Protein AF-A0AAW9STB8-F1 (afdb_monomer)

pLDDT: mean 86.78, std 11.64, range [44.84, 98.5]

Radius of gyration: 19.76 Å; Cα contacts (8 Å, |Δi|>4): 437; chains: 1; bounding box: 53×39×51 Å

Foldseek 3Di:
DPLVVQVVQCVVCVVVVHFFADEDEAEPPCPDPVSLVVSLVVRLPDPGQAYEYAYADPLVDLDDLALVSLLSRLQSLLSRLLSVHAYEYELAALVLLSNLLSQHLYYDHALPSSSRGDHPVSVDPDPDPDDDDCQAQWAQFLLLNFTAGPPVLVVLDDPVLNVRRDDDDPLDDDDDPVCRVVRDNVSSSVNSSVSSCVVCVVSSVDLQSNVSLVVLLVSLVSSLVSVVVSVVSVGDGPNPRNRRSVSNSSSSVCCVVVVVVSSVSCVVSRGD

Secondary structure (DSSP, 8-state):
--HHHHHHHHHHHHHHT---EEEEEE-TT--SHHHHHHHHHHHHTS--SEEEEEEB--TT-SS---HHHHHHHHHHHHHHHTTTS-EEETT-GGGHHHHHHTT-SEE---S-GGGSSB-GGGGSPPSSS-S---PPPEEEETTTTEEEETTHHHHHS-HHHHHHH----TT-----SSSTTT--HHHHHHHHHHHHHHHHHHHHT-S-HHHHHHHHHHHHHHHHHHHHHHHHTT---TT-TTSSHHHHHHHHHHHHHHTHHHHHHHHHTT--

Mean predicted aligned error: 6.2 Å

Organism: NCBI:txid422297

Solvent-accessible surface area (backbone atoms only — not comparable to full-atom values): 14819 Å² total; per-residue (Å²): 132,68,63,68,61,50,53,53,51,39,55,52,21,61,75,68,76,43,85,36,60,44,76,48,73,45,55,69,82,58,83,43,71,67,55,48,49,52,52,49,53,60,55,69,70,48,94,50,63,23,35,39,35,38,46,30,48,67,79,91,46,70,62,71,52,52,36,66,61,49,30,53,50,35,50,54,41,31,58,52,17,59,71,77,33,50,24,35,33,48,33,24,37,87,51,32,45,55,36,21,24,15,20,27,52,44,58,38,69,62,68,57,60,86,52,24,46,38,43,75,71,75,75,48,81,72,94,58,101,69,88,78,73,89,67,71,26,39,46,53,16,72,58,47,67,27,58,42,51,50,55,71,57,57,75,64,47,56,70,73,54,43,70,65,42,62,69,76,45,101,59,40,71,89,87,46,91,86,49,54,86,71,68,41,58,69,37,25,33,54,31,32,48,49,50,51,49,66,63,33,49,66,37,50,69,42,50,47,25,60,57,27,28,52,51,45,31,54,49,29,51,50,11,52,53,48,49,51,50,43,47,73,67,70,48,79,68,89,81,54,41,74,57,32,46,61,25,49,27,52,20,46,53,47,46,65,66,78,41,45,66,56,50,52,50,25,48,76,72,67,24,83

Nearest PDB structures (foldseek):
  6daq-assembly1_B  TM=2.629E-01  e=1.936E+00  Mycolicibacterium vanbaalenii
  4c1k-assembly1_E  TM=3.514E-01  e=4.569E+00  Pyrococcus furiosus
  4c1l-assembly1_A  TM=3.427E-01  e=7.962E+00  Pyrococcus furiosus
  8vap-assembly1_A  TM=1.937E-01  e=3.927E+00  Escherichia coli

Structure (mmCIF, N/CA/C/O backbone):
data_AF-A0AAW9STB8-F1
#
_entry.id   AF-A0AAW9STB8-F1
#
loop_
_atom_site.group_PDB
_atom_site.id
_atom_site.type_symbol
_atom_site.label_atom_id
_atom_site.label_alt_id
_atom_site.label_comp_id
_atom_site.label_asym_id
_atom_site.label_entity_id
_atom_site.label_seq_id
_atom_site.pdbx_PDB_ins_code
_atom_site.Cartn_x
_atom_site.Cartn_y
_atom_site.Cartn_z
_atom_site.occupancy
_atom_site.B_iso_or_equiv
_atom_site.auth_seq_id
_atom_site.auth_comp_id
_atom_site.auth_asym_id
_atom_site.auth_atom_id
_atom_site.pdbx_PDB_model_num
ATOM 1 N N . MET A 1 1 ? -24.862 -3.120 6.106 1.00 57.59 1 MET A N 1
ATOM 2 C CA . MET A 1 1 ? -24.200 -4.399 6.461 1.00 57.59 1 MET A CA 1
ATOM 3 C C . MET A 1 1 ? -25.243 -5.375 7.011 1.00 57.59 1 MET A C 1
ATOM 5 O O . MET A 1 1 ? -26.162 -4.917 7.680 1.00 57.59 1 MET A O 1
ATOM 9 N N . ASN A 1 2 ? -25.176 -6.681 6.717 1.00 77.06 2 ASN A N 1
ATOM 10 C CA . ASN A 1 2 ? -26.183 -7.648 7.193 1.00 77.06 2 ASN A CA 1
ATOM 11 C C . ASN A 1 2 ? -25.826 -8.160 8.604 1.00 77.06 2 ASN A C 1
ATOM 13 O O . ASN A 1 2 ? -25.183 -9.198 8.754 1.00 77.06 2 ASN A O 1
ATOM 17 N N . ALA A 1 3 ? -26.230 -7.413 9.636 1.00 79.25 3 ALA A N 1
ATOM 18 C CA . ALA A 1 3 ? -25.890 -7.692 11.036 1.00 79.25 3 ALA A CA 1
ATOM 19 C C . ALA A 1 3 ? -26.339 -9.085 11.521 1.00 79.25 3 ALA A C 1
ATOM 21 O O . ALA A 1 3 ? -25.664 -9.694 12.345 1.00 79.25 3 ALA A O 1
ATOM 22 N N . ARG A 1 4 ? -27.441 -9.622 10.978 1.00 85.31 4 ARG A N 1
ATOM 23 C CA . ARG A 1 4 ? -27.932 -10.968 11.324 1.00 85.31 4 ARG A CA 1
ATOM 24 C C . ARG A 1 4 ? -27.003 -12.061 10.810 1.00 85.31 4 ARG A C 1
ATOM 26 O O . ARG A 1 4 ? -26.696 -12.991 11.548 1.00 85.31 4 ARG A O 1
ATOM 33 N N . LEU A 1 5 ? -26.542 -11.927 9.565 1.00 87.69 5 LEU A N 1
ATOM 34 C CA . LEU A 1 5 ? -25.583 -12.866 8.985 1.00 87.69 5 LEU A CA 1
ATOM 35 C C . LEU A 1 5 ? -24.260 -12.832 9.756 1.00 87.69 5 LEU A C 1
ATOM 37 O O . LEU A 1 5 ? -23.709 -13.883 10.065 1.00 87.69 5 LEU A O 1
ATOM 41 N N . PHE A 1 6 ? -23.791 -11.634 10.115 1.00 90.12 6 PHE A N 1
ATOM 42 C CA . PHE A 1 6 ? -22.590 -11.487 10.930 1.00 90.12 6 PHE A CA 1
ATOM 43 C C . PHE A 1 6 ? -22.750 -12.136 12.314 1.00 90.12 6 PHE A C 1
ATOM 45 O O . PHE A 1 6 ? -21.882 -12.895 12.724 1.00 90.12 6 PHE A O 1
ATOM 52 N N . ALA A 1 7 ? -23.866 -11.900 13.011 1.00 91.00 7 ALA A N 1
ATOM 53 C CA . ALA A 1 7 ? -24.116 -12.496 14.324 1.00 91.00 7 ALA A CA 1
ATOM 54 C C . ALA A 1 7 ? -24.153 -14.034 14.273 1.00 91.00 7 ALA A C 1
ATOM 56 O O . ALA A 1 7 ? -23.584 -14.689 15.143 1.00 91.00 7 ALA A O 1
ATOM 57 N N . ALA A 1 8 ? -24.766 -14.610 13.233 1.00 92.94 8 ALA A N 1
ATOM 58 C CA . ALA A 1 8 ? -24.765 -16.056 13.020 1.00 92.94 8 ALA A CA 1
ATOM 59 C C . ALA A 1 8 ? -23.349 -16.596 12.756 1.00 92.94 8 ALA A C 1
ATOM 61 O O . ALA A 1 8 ? -22.958 -17.601 13.348 1.00 92.94 8 ALA A O 1
ATOM 62 N N . ALA A 1 9 ? -22.565 -15.908 11.918 1.00 92.69 9 ALA A N 1
ATOM 63 C CA . ALA A 1 9 ? -21.174 -16.269 11.657 1.00 92.69 9 ALA A CA 1
ATOM 64 C C . ALA A 1 9 ? -20.310 -16.175 12.925 1.00 92.69 9 ALA A C 1
ATOM 66 O O . ALA A 1 9 ? -19.542 -17.093 13.191 1.00 92.69 9 ALA A O 1
ATOM 67 N N . LYS A 1 10 ? -20.488 -15.125 13.740 1.00 94.81 10 LYS A N 1
ATOM 68 C CA . LYS A 1 10 ? -19.773 -14.949 15.010 1.00 94.81 10 LYS A CA 1
ATOM 69 C C . LYS A 1 10 ? -20.104 -16.055 16.006 1.00 94.81 10 LYS A C 1
ATOM 71 O O . LYS A 1 10 ? -19.192 -16.650 16.562 1.00 94.81 10 LYS A O 1
ATOM 76 N N . ALA A 1 11 ? -21.386 -16.381 16.180 1.00 95.12 11 ALA A N 1
ATOM 77 C CA . ALA A 1 11 ? -21.805 -17.461 17.073 1.00 95.12 11 ALA A CA 1
ATOM 78 C C . ALA A 1 11 ? -21.228 -18.823 16.645 1.00 95.12 11 ALA A C 1
ATOM 80 O O . ALA A 1 11 ? -20.787 -19.604 17.487 1.00 95.12 11 ALA A O 1
ATOM 81 N N . ALA A 1 12 ? -21.193 -19.096 15.336 1.00 95.69 12 ALA A N 1
ATOM 82 C CA . ALA A 1 12 ? -20.563 -20.298 14.801 1.00 95.69 12 ALA A CA 1
ATOM 83 C C . ALA A 1 12 ? -19.040 -20.291 15.014 1.00 95.69 12 ALA A C 1
ATOM 85 O O . ALA A 1 12 ? -18.486 -21.298 15.450 1.00 95.69 12 ALA A O 1
ATOM 86 N N . GLY A 1 13 ? -18.373 -19.163 14.752 1.00 95.00 13 GLY A N 1
ATOM 87 C CA . GLY A 1 13 ? -16.938 -18.997 14.979 1.00 95.00 13 GLY A CA 1
ATOM 88 C C . GLY A 1 13 ? -16.553 -19.224 16.440 1.00 95.00 13 GLY A C 1
ATOM 89 O O . GLY A 1 13 ? -15.653 -20.012 16.719 1.00 95.00 13 GLY A O 1
ATOM 90 N N . ASP A 1 14 ? -17.317 -18.645 17.367 1.00 95.75 14 ASP A N 1
ATOM 91 C CA . ASP A 1 14 ? -17.124 -18.807 18.812 1.00 95.75 14 ASP A CA 1
ATOM 92 C C . ASP A 1 14 ? -17.315 -20.255 19.261 1.00 95.75 14 ASP A C 1
ATOM 94 O O . ASP A 1 14 ? -16.504 -20.778 20.023 1.00 95.75 14 ASP A O 1
ATOM 98 N N . SER A 1 15 ? -18.333 -20.941 18.733 1.00 96.88 15 SER A N 1
ATOM 99 C CA . SER A 1 15 ? -18.545 -22.367 19.006 1.00 96.88 15 SER A CA 1
ATOM 100 C C . SER A 1 15 ? -17.408 -23.254 18.489 1.00 96.88 15 SER A C 1
ATOM 102 O O . SER A 1 15 ? -17.224 -24.356 19.005 1.00 96.88 15 SER A O 1
ATOM 104 N N . LEU A 1 16 ? -16.692 -22.817 17.453 1.00 96.62 16 LEU A N 1
ATOM 105 C CA . LEU A 1 16 ? -15.592 -23.552 16.828 1.00 96.62 16 LEU A CA 1
ATOM 106 C C . LEU A 1 16 ? -14.210 -23.100 17.329 1.00 96.62 16 LEU A C 1
ATOM 108 O O . LEU A 1 16 ? -13.211 -23.716 16.965 1.00 96.62 16 LEU A O 1
ATOM 112 N N . GLY A 1 17 ? -14.133 -22.039 18.140 1.00 95.75 17 GLY A N 1
ATOM 113 C CA . GLY A 1 17 ? -12.871 -21.450 18.590 1.00 95.75 17 GLY A CA 1
ATOM 114 C C . GLY A 1 17 ? -12.062 -20.783 17.470 1.00 95.75 17 GLY A C 1
ATOM 115 O O . GLY A 1 17 ? -10.836 -20.725 17.560 1.00 95.75 17 GLY A O 1
ATOM 116 N N . ILE A 1 18 ? -12.723 -20.306 16.409 1.00 94.88 18 ILE A N 1
ATOM 117 C CA . ILE A 1 18 ? -12.079 -19.625 15.275 1.00 94.88 18 ILE A CA 1
ATOM 118 C C . ILE A 1 18 ? -12.447 -18.133 15.252 1.00 94.88 18 ILE A C 1
ATOM 120 O O . ILE A 1 18 ? -13.611 -17.783 15.465 1.00 94.88 18 ILE A O 1
ATOM 124 N N . PRO A 1 19 ? -11.488 -17.234 14.964 1.00 94.12 19 PRO A N 1
ATOM 125 C CA . PRO A 1 19 ? -11.758 -15.805 14.969 1.00 94.12 19 PRO A CA 1
ATOM 126 C C . PRO A 1 19 ? -12.629 -15.399 13.775 1.00 94.12 19 PRO A C 1
ATOM 128 O O . PRO A 1 19 ? -12.421 -15.835 12.640 1.00 94.12 19 PRO A O 1
ATOM 131 N N . THR A 1 20 ? -13.591 -14.514 14.020 1.00 94.50 20 THR A N 1
ATOM 132 C CA . THR A 1 20 ? -14.525 -14.002 13.016 1.00 94.50 20 THR A CA 1
ATOM 133 C C . THR A 1 20 ? -14.156 -12.579 12.621 1.00 94.50 20 THR A C 1
ATOM 135 O O . THR A 1 20 ? -14.364 -11.624 13.373 1.00 94.50 20 THR A O 1
ATOM 138 N N . TYR A 1 21 ? -13.650 -12.421 11.401 1.00 93.62 21 TYR A N 1
ATOM 139 C CA . TYR A 1 21 ? -13.273 -11.119 10.861 1.00 93.62 21 TYR A CA 1
ATOM 140 C C . TYR A 1 21 ? -14.445 -10.494 10.099 1.00 93.62 21 TYR A C 1
ATOM 142 O O . TYR A 1 21 ? -15.033 -11.117 9.213 1.00 93.62 21 TYR A O 1
ATOM 150 N N . ALA A 1 22 ? -14.771 -9.240 10.409 1.00 92.69 22 ALA A N 1
ATOM 151 C CA . ALA A 1 22 ? -15.755 -8.476 9.653 1.00 92.69 22 ALA A CA 1
ATOM 152 C C . ALA A 1 22 ? -15.120 -7.895 8.385 1.00 92.69 22 ALA A C 1
ATOM 154 O O . ALA A 1 22 ? -14.010 -7.369 8.415 1.00 92.69 22 ALA A O 1
ATOM 155 N N . THR A 1 23 ? -15.833 -7.960 7.262 1.00 90.81 23 THR A N 1
ATOM 156 C CA . THR A 1 23 ? -15.379 -7.347 6.009 1.00 90.81 23 THR A CA 1
ATOM 157 C C . THR A 1 23 ? -15.851 -5.897 5.920 1.00 90.81 23 THR A C 1
ATOM 159 O O . THR A 1 23 ? -17.054 -5.631 5.952 1.00 90.81 23 THR A O 1
ATOM 162 N N . VAL A 1 24 ? -14.910 -4.973 5.754 1.00 89.94 24 VAL A N 1
ATOM 163 C CA . VAL A 1 24 ? -15.143 -3.549 5.508 1.00 89.94 24 VAL A CA 1
ATOM 164 C C . VAL A 1 24 ? -14.623 -3.225 4.113 1.00 89.94 24 VAL A C 1
ATOM 166 O O . VAL A 1 24 ? -13.419 -3.106 3.895 1.00 89.94 24 VAL A O 1
ATOM 169 N N . VAL A 1 25 ? -15.544 -3.111 3.155 1.00 87.00 25 VAL A N 1
ATOM 170 C CA . VAL A 1 25 ? -15.228 -2.715 1.778 1.00 87.00 25 VAL A CA 1
ATOM 171 C C . VAL A 1 25 ? -15.758 -1.314 1.538 1.00 87.00 25 VAL A C 1
ATOM 173 O O . VAL A 1 25 ? -16.968 -1.081 1.581 1.00 87.00 25 VAL A O 1
ATOM 176 N N . MET A 1 26 ? -14.850 -0.384 1.281 1.00 83.12 26 MET A N 1
ATOM 177 C CA . MET A 1 26 ? -15.179 1.001 0.982 1.00 83.12 26 MET A CA 1
ATOM 178 C C . MET A 1 26 ? -15.300 1.191 -0.528 1.00 83.12 26 MET A C 1
ATOM 180 O O . MET A 1 26 ? -14.301 1.159 -1.234 1.00 83.12 26 MET A O 1
ATOM 184 N N . GLY A 1 27 ? -16.529 1.343 -1.024 1.00 77.50 27 GLY A N 1
ATOM 185 C CA . GLY A 1 27 ? -16.807 1.560 -2.447 1.00 77.50 27 GLY A CA 1
ATOM 186 C C . GLY A 1 27 ? -16.379 2.949 -2.940 1.00 77.50 27 GLY A C 1
ATOM 187 O O . GLY A 1 27 ? -16.359 3.902 -2.161 1.00 77.50 27 GLY A O 1
ATOM 188 N N . GLY A 1 28 ? -16.149 3.096 -4.249 1.00 67.56 28 GLY A N 1
ATOM 189 C CA . GLY A 1 28 ? -15.787 4.388 -4.861 1.00 67.56 28 GLY A CA 1
ATOM 190 C C . GLY A 1 28 ? -16.881 5.460 -4.728 1.00 67.56 28 GLY A C 1
ATOM 191 O O . GLY A 1 28 ? -16.617 6.651 -4.842 1.00 67.56 28 GLY A O 1
ATOM 192 N N . SER A 1 29 ? -18.116 5.048 -4.416 1.00 62.62 29 SER A N 1
ATOM 193 C CA . SER A 1 29 ? -19.256 5.925 -4.124 1.00 62.62 29 SER A CA 1
ATOM 194 C C . SER A 1 29 ? -19.215 6.569 -2.734 1.00 62.62 29 SER A C 1
ATOM 196 O O . SER A 1 29 ? -20.165 7.255 -2.357 1.00 62.62 29 SER A O 1
ATOM 198 N N . ILE A 1 30 ? -18.174 6.331 -1.934 1.00 61.34 30 ILE A N 1
ATOM 199 C CA . ILE A 1 30 ? -17.952 7.076 -0.694 1.00 61.34 30 ILE A CA 1
ATOM 200 C C . ILE A 1 30 ? -17.438 8.457 -1.094 1.00 61.34 30 ILE A C 1
ATOM 202 O O . ILE A 1 30 ? -16.243 8.704 -1.226 1.00 61.34 30 ILE A O 1
ATOM 206 N N . THR A 1 31 ? -18.391 9.346 -1.349 1.00 56.25 31 THR A N 1
ATOM 207 C CA . THR A 1 31 ? -18.145 10.679 -1.902 1.00 56.25 31 THR A CA 1
ATOM 208 C C . THR A 1 31 ? -17.584 11.655 -0.873 1.00 56.25 31 THR A C 1
ATOM 210 O O . THR A 1 31 ? -17.026 12.678 -1.260 1.00 56.25 31 THR A O 1
ATOM 213 N N . THR A 1 32 ? -17.714 11.366 0.430 1.00 67.06 32 THR A N 1
ATOM 214 C CA . THR A 1 32 ? -17.287 12.271 1.507 1.00 67.06 32 THR A CA 1
ATOM 215 C C . THR A 1 32 ? -16.706 11.538 2.717 1.00 67.06 32 THR A C 1
ATOM 217 O O . THR A 1 32 ? -17.005 10.368 2.978 1.00 67.06 32 THR A O 1
ATOM 220 N N . ALA A 1 33 ? -15.906 12.262 3.507 1.00 71.06 33 ALA A N 1
ATOM 221 C CA . ALA A 1 33 ? -15.365 11.777 4.776 1.00 71.06 33 ALA A CA 1
ATOM 222 C C . ALA A 1 33 ? -16.472 11.394 5.779 1.00 71.06 33 ALA A C 1
ATOM 224 O O . ALA A 1 33 ? -16.327 10.415 6.504 1.00 71.06 33 ALA A O 1
ATOM 225 N N . GLN A 1 34 ? -17.609 12.100 5.780 1.00 74.38 34 GLN A N 1
ATOM 226 C CA . GLN A 1 34 ? -18.740 11.790 6.661 1.00 74.38 34 GLN A CA 1
ATOM 227 C C . GLN A 1 34 ? -19.370 10.430 6.335 1.00 74.38 34 GLN A C 1
ATOM 229 O O . GLN A 1 34 ? -19.706 9.669 7.243 1.00 74.38 34 GLN A O 1
ATOM 234 N N . VAL A 1 35 ? -19.509 10.096 5.046 1.00 75.31 35 VAL A N 1
ATOM 235 C CA . VAL A 1 35 ? -20.021 8.782 4.627 1.00 75.31 35 VAL A CA 1
ATOM 236 C C . VAL A 1 35 ? -19.046 7.680 5.044 1.00 75.31 35 VAL A C 1
ATOM 238 O O . VAL A 1 35 ? -19.479 6.669 5.598 1.00 75.31 35 VAL A O 1
ATOM 241 N N . ALA A 1 36 ? -17.738 7.898 4.855 1.00 78.62 36 ALA A N 1
ATOM 242 C CA . ALA A 1 36 ? -16.705 6.967 5.309 1.00 78.62 36 ALA A CA 1
ATOM 243 C C . ALA A 1 36 ? -16.793 6.731 6.827 1.00 78.62 36 ALA A C 1
ATOM 245 O O . ALA A 1 36 ? -16.854 5.588 7.275 1.00 78.62 36 ALA A O 1
ATOM 246 N N . GLN A 1 37 ? -16.893 7.805 7.614 1.00 83.12 37 GLN A N 1
ATOM 247 C CA . GLN A 1 37 ? -16.982 7.734 9.071 1.00 83.12 37 GLN A CA 1
ATOM 248 C C . GLN A 1 37 ? -18.252 7.018 9.548 1.00 83.12 37 GLN A C 1
ATOM 250 O O . GLN A 1 37 ? -18.191 6.232 10.491 1.00 83.12 37 GLN A O 1
ATOM 255 N N . SER A 1 38 ? -19.394 7.230 8.886 1.00 83.56 38 SER A N 1
ATOM 256 C CA . SER A 1 38 ? -20.636 6.514 9.208 1.00 83.56 38 SER A CA 1
ATOM 257 C C . SER A 1 38 ? -20.509 5.008 8.960 1.00 83.56 38 SER A C 1
ATOM 259 O O . SER A 1 38 ? -20.913 4.208 9.806 1.00 83.56 38 SER A O 1
ATOM 261 N N . ILE A 1 39 ? -19.903 4.612 7.835 1.00 83.88 39 ILE A N 1
ATOM 262 C CA . ILE A 1 39 ? -19.647 3.201 7.511 1.00 83.88 39 ILE A CA 1
ATOM 263 C C . ILE A 1 39 ? -18.694 2.583 8.535 1.00 83.88 39 ILE A C 1
ATOM 265 O O . ILE A 1 39 ? -18.973 1.499 9.049 1.00 83.88 39 ILE A O 1
ATOM 269 N N . LEU A 1 40 ? -17.601 3.277 8.861 1.00 87.88 40 LEU A N 1
ATOM 270 C CA . LEU A 1 40 ? -16.626 2.815 9.845 1.00 87.88 40 LEU A CA 1
ATOM 271 C C . LEU A 1 40 ? -17.255 2.683 11.230 1.00 87.88 40 LEU A C 1
ATOM 273 O O . LEU A 1 40 ? -17.089 1.647 11.855 1.00 87.88 40 LEU A O 1
ATOM 277 N N . SER A 1 41 ? -18.049 3.658 11.675 1.00 87.62 41 SER A N 1
ATOM 278 C CA . SER A 1 41 ? -18.758 3.593 12.958 1.00 87.62 41 SER A CA 1
ATOM 279 C C . SER A 1 41 ? -19.719 2.401 13.034 1.00 87.62 41 SER A C 1
ATOM 281 O O . SER A 1 41 ? -19.771 1.710 14.050 1.00 87.62 41 SER A O 1
ATOM 283 N N . GLN A 1 42 ? -20.447 2.108 11.951 1.00 85.62 42 GLN A N 1
ATOM 284 C CA . GLN A 1 42 ? -21.301 0.918 11.889 1.00 85.62 42 GLN A CA 1
ATOM 285 C C . GLN A 1 42 ? -20.487 -0.380 11.911 1.00 85.62 42 GLN A C 1
ATOM 287 O O . GLN A 1 42 ? -20.915 -1.355 12.526 1.00 85.62 42 GLN A O 1
ATOM 292 N N . ALA A 1 43 ? -19.336 -0.407 11.236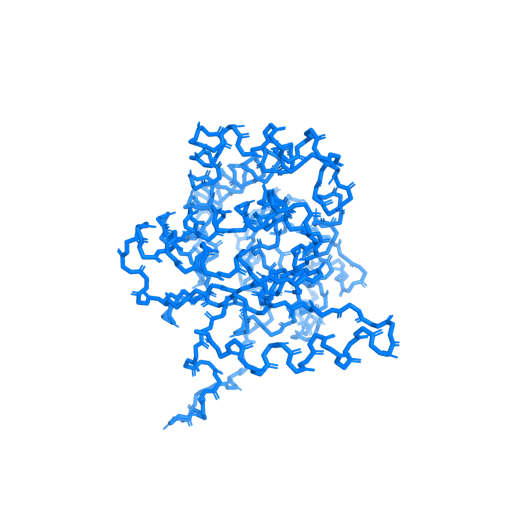 1.00 85.94 43 ALA A N 1
ATOM 293 C CA . ALA A 1 43 ? -18.462 -1.572 11.207 1.00 85.94 43 ALA A CA 1
ATOM 294 C C . ALA A 1 43 ? -17.829 -1.834 12.579 1.00 85.94 43 ALA A C 1
ATOM 296 O O . ALA A 1 43 ? -17.908 -2.955 13.076 1.00 85.94 43 ALA A O 1
ATOM 297 N N . THR A 1 44 ? -17.265 -0.808 13.221 1.00 89.56 44 THR A N 1
ATOM 298 C CA . THR A 1 44 ? -16.578 -0.921 14.516 1.00 89.56 44 THR A CA 1
ATOM 299 C C . THR A 1 44 ? -17.526 -1.208 15.680 1.00 89.56 44 THR A C 1
ATOM 301 O O . THR A 1 44 ? -17.087 -1.744 16.695 1.00 89.56 44 THR A O 1
ATOM 304 N N . ALA A 1 45 ? -18.830 -0.950 15.521 1.00 88.75 45 ALA A N 1
ATOM 305 C CA . ALA A 1 45 ? -19.863 -1.372 16.468 1.00 88.75 45 ALA A CA 1
ATOM 306 C C . ALA A 1 45 ? -20.092 -2.898 16.498 1.00 88.75 45 ALA A C 1
ATOM 308 O O . ALA A 1 45 ? -20.747 -3.408 17.410 1.00 88.75 45 ALA A O 1
ATOM 309 N N . LEU A 1 46 ? -19.586 -3.645 15.512 1.00 89.00 46 LEU A N 1
ATOM 310 C CA . LEU A 1 46 ? -19.704 -5.098 15.496 1.00 89.00 46 LEU A CA 1
ATOM 311 C C . LEU A 1 46 ? -18.695 -5.755 16.435 1.00 89.00 46 LEU A C 1
ATOM 313 O O . LEU A 1 46 ? -17.520 -5.390 16.496 1.00 89.00 46 LEU A O 1
ATOM 317 N N . ASN A 1 47 ? -19.137 -6.825 17.095 1.00 91.25 47 ASN A N 1
ATOM 318 C CA . ASN A 1 47 ? -18.267 -7.678 17.898 1.00 91.25 47 ASN A CA 1
ATOM 319 C C . ASN A 1 47 ? -17.432 -8.630 17.016 1.00 91.25 47 ASN A C 1
ATOM 321 O O . ASN A 1 47 ? -17.567 -9.845 17.110 1.00 91.25 47 ASN A O 1
ATOM 325 N N . ALA A 1 48 ? -16.636 -8.081 16.097 1.00 93.62 48 ALA A N 1
ATOM 326 C CA . ALA A 1 48 ? -15.682 -8.836 15.284 1.00 93.62 48 ALA A CA 1
ATOM 327 C C . ALA A 1 48 ? -14.378 -9.080 16.038 1.00 93.62 48 ALA A C 1
ATOM 329 O O . ALA A 1 48 ? -14.024 -8.285 16.898 1.00 93.62 48 ALA A O 1
ATOM 330 N N . ASP A 1 49 ? -13.647 -10.131 15.692 1.00 95.50 49 ASP A N 1
ATOM 331 C CA . ASP A 1 49 ? -12.323 -10.413 16.261 1.00 95.50 49 ASP A CA 1
ATOM 332 C C . ASP A 1 49 ? -11.201 -9.739 15.446 1.00 95.50 49 ASP A C 1
ATOM 334 O O . ASP A 1 49 ? -10.053 -9.689 15.873 1.00 95.50 49 ASP A O 1
ATOM 338 N N . GLY A 1 50 ? -11.540 -9.178 14.281 1.00 95.44 50 GLY A N 1
ATOM 339 C CA . GLY A 1 50 ? -10.636 -8.463 13.386 1.00 95.44 50 GLY A CA 1
ATOM 340 C C . GLY A 1 50 ? -11.346 -7.938 12.140 1.00 95.44 50 GLY A C 1
ATOM 341 O O . GLY A 1 50 ? -12.563 -8.098 11.981 1.00 95.44 50 GLY A O 1
ATOM 342 N N . TRP A 1 51 ? -10.580 -7.325 11.241 1.00 95.12 51 TRP A N 1
ATOM 343 C CA . TRP A 1 51 ? -11.101 -6.633 10.062 1.00 95.12 51 TRP A CA 1
ATOM 344 C C . TRP A 1 51 ? -10.448 -7.136 8.776 1.00 95.12 51 TRP A C 1
ATOM 346 O O . TRP A 1 51 ? -9.228 -7.107 8.645 1.00 95.12 51 TRP A O 1
ATOM 356 N N . TYR A 1 52 ? -11.257 -7.544 7.800 1.00 93.31 52 TYR A N 1
ATOM 357 C CA . TYR A 1 52 ? -10.832 -7.651 6.405 1.00 93.31 52 TYR A CA 1
ATOM 358 C C . TYR A 1 52 ? -11.181 -6.357 5.690 1.00 93.31 52 TYR A C 1
ATOM 360 O O . TYR A 1 52 ? -12.355 -6.039 5.511 1.00 93.31 52 TYR A O 1
ATOM 368 N N . TYR A 1 53 ? -10.165 -5.614 5.284 1.00 91.81 53 TYR A N 1
ATOM 369 C CA . TYR A 1 53 ? -10.312 -4.262 4.773 1.00 91.81 53 TYR A CA 1
ATOM 370 C C . TYR A 1 53 ? -9.974 -4.194 3.283 1.00 91.81 53 TYR A C 1
ATOM 372 O O . TYR A 1 53 ? -8.980 -4.774 2.852 1.00 91.81 53 TYR A O 1
ATOM 380 N N . ALA A 1 54 ? -10.789 -3.495 2.494 1.00 89.50 54 ALA A N 1
ATOM 381 C CA . ALA A 1 54 ? -10.505 -3.201 1.092 1.00 89.50 54 ALA A CA 1
ATOM 382 C C . ALA A 1 54 ? -11.106 -1.853 0.679 1.00 89.50 54 ALA A C 1
ATOM 384 O O . ALA A 1 54 ? -12.165 -1.457 1.173 1.00 89.50 54 ALA A O 1
ATOM 385 N N . VAL A 1 55 ? -10.469 -1.183 -0.280 1.00 85.00 55 VAL A N 1
ATOM 386 C CA . VAL A 1 55 ? -10.965 0.071 -0.864 1.00 85.00 55 VAL A CA 1
ATOM 387 C C . VAL A 1 55 ? -11.077 -0.067 -2.367 1.00 85.00 55 VAL A C 1
ATOM 389 O O . VAL A 1 55 ? -10.157 -0.548 -3.028 1.00 85.00 55 VAL A O 1
ATOM 392 N N . GLU A 1 56 ? -12.231 0.342 -2.883 1.00 85.88 56 GLU A N 1
ATOM 393 C CA . GLU A 1 56 ? -12.493 0.469 -4.303 1.00 85.88 56 GLU A CA 1
ATOM 394 C C . GLU A 1 56 ? -11.905 1.779 -4.822 1.00 85.88 56 GLU A C 1
ATOM 396 O O . GLU A 1 56 ? -12.337 2.862 -4.427 1.00 85.88 56 GLU A O 1
ATOM 401 N N . PHE A 1 57 ? -10.921 1.662 -5.710 1.00 81.62 57 PHE A N 1
ATOM 402 C CA . PHE A 1 57 ? -10.339 2.791 -6.436 1.00 81.62 57 PHE A CA 1
ATOM 403 C C . PHE A 1 57 ? -10.929 2.885 -7.847 1.00 81.62 57 PHE A C 1
ATOM 405 O O . PHE A 1 57 ? -11.672 1.996 -8.280 1.00 81.62 57 PHE A O 1
ATOM 412 N N . ASP A 1 58 ? -10.602 3.963 -8.564 1.00 79.12 58 ASP A N 1
ATOM 413 C CA . ASP A 1 58 ? -11.002 4.106 -9.962 1.00 79.12 58 ASP A CA 1
ATOM 414 C C . ASP A 1 58 ? -10.490 2.912 -10.783 1.00 79.12 58 ASP A C 1
ATOM 416 O O . ASP A 1 58 ? -9.303 2.586 -10.794 1.00 79.12 58 ASP A O 1
ATOM 420 N N . SER A 1 59 ? -11.414 2.241 -11.471 1.00 72.69 59 SER A N 1
ATOM 421 C CA . SER A 1 59 ? -11.114 1.076 -12.297 1.00 72.69 59 SER A CA 1
ATOM 422 C C . SER A 1 59 ? -10.272 1.387 -13.536 1.00 72.69 59 SER A C 1
ATOM 424 O O . SER A 1 59 ? -9.695 0.457 -14.100 1.00 72.69 59 SER A O 1
ATOM 426 N N . ALA A 1 60 ? -10.203 2.656 -13.956 1.00 74.00 60 ALA A N 1
ATOM 427 C CA . ALA A 1 60 ? -9.338 3.091 -15.050 1.00 74.00 60 ALA A CA 1
ATOM 428 C C . ALA A 1 60 ? -7.850 3.042 -14.667 1.00 74.00 60 ALA A C 1
ATOM 430 O O . ALA A 1 60 ? -6.988 2.916 -15.538 1.00 74.00 60 ALA A O 1
ATOM 431 N N . GLU A 1 61 ? -7.541 3.096 -13.370 1.00 75.00 61 GLU A N 1
ATOM 432 C CA . GLU A 1 61 ? -6.176 3.094 -12.870 1.00 75.00 61 GLU A CA 1
ATOM 433 C C . GLU A 1 61 ? -5.753 1.698 -12.394 1.00 75.00 61 GLU A C 1
ATOM 435 O O . GLU A 1 61 ? -6.520 0.929 -11.804 1.00 75.00 61 GLU A O 1
ATOM 440 N N . ARG A 1 62 ? -4.481 1.353 -12.627 1.00 76.12 62 ARG A N 1
ATOM 441 C CA . ARG A 1 62 ? -3.878 0.135 -12.059 1.00 76.12 62 ARG A CA 1
ATOM 442 C C . ARG A 1 62 ? -3.756 0.253 -10.537 1.00 76.12 62 ARG A C 1
ATOM 444 O O . ARG A 1 62 ? -4.035 -0.708 -9.826 1.00 76.12 62 ARG A O 1
ATOM 451 N N . LEU A 1 63 ? -3.327 1.424 -10.077 1.00 86.25 63 LEU A N 1
ATOM 452 C CA . LEU A 1 63 ? -3.068 1.808 -8.693 1.00 86.25 63 LEU A CA 1
ATOM 453 C C . LEU A 1 63 ? -3.551 3.253 -8.504 1.00 86.25 63 LEU A C 1
ATOM 455 O O . LEU A 1 63 ? -3.428 4.023 -9.453 1.00 86.25 63 LEU A O 1
ATOM 459 N N . PRO A 1 64 ? -4.057 3.628 -7.318 1.00 88.06 64 PRO A N 1
ATOM 460 C CA . PRO A 1 64 ? -4.671 4.936 -7.123 1.00 88.06 64 PRO A CA 1
ATOM 461 C C . PRO A 1 64 ? -3.660 6.075 -7.234 1.00 88.06 64 PRO A C 1
ATOM 463 O O . PRO A 1 64 ? -2.629 6.050 -6.556 1.00 88.06 64 PRO A O 1
ATOM 466 N N . THR A 1 65 ? -3.990 7.094 -8.025 1.00 90.50 65 THR A N 1
ATOM 467 C CA . THR A 1 65 ? -3.195 8.327 -8.146 1.00 90.50 65 THR A CA 1
ATOM 468 C C . THR A 1 65 ? -3.852 9.545 -7.487 1.00 90.50 65 THR A C 1
ATOM 470 O O . THR A 1 65 ? -3.216 10.587 -7.359 1.00 90.50 65 THR A O 1
ATOM 473 N N . ASP A 1 66 ? -5.085 9.427 -6.988 1.00 90.12 66 ASP A N 1
ATOM 474 C CA . ASP A 1 66 ? -5.766 10.498 -6.248 1.00 90.12 66 ASP A CA 1
ATOM 475 C C . ASP A 1 66 ? -5.324 10.553 -4.773 1.00 90.12 66 ASP A C 1
ATOM 477 O O . ASP A 1 66 ? -5.501 9.593 -4.017 1.00 90.12 66 ASP A O 1
ATOM 481 N N . VAL A 1 67 ? -4.784 11.700 -4.341 1.00 93.31 67 VAL A N 1
ATOM 482 C CA . VAL A 1 67 ? -4.324 11.925 -2.955 1.00 93.31 67 VAL A CA 1
ATOM 483 C C . VAL A 1 67 ? -5.458 11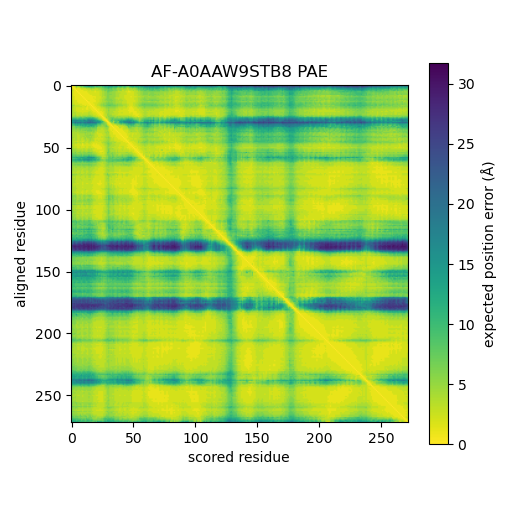.709 -1.958 1.00 93.31 67 VAL A C 1
ATOM 485 O O . VAL A 1 67 ? -5.250 11.089 -0.915 1.00 93.31 67 VAL A O 1
ATOM 488 N N . GLU A 1 68 ? -6.663 12.188 -2.270 1.00 89.94 68 GLU A N 1
ATOM 489 C CA . GLU A 1 68 ? -7.798 12.097 -1.354 1.00 89.94 68 GLU A CA 1
ATOM 490 C C . GLU A 1 68 ? -8.291 10.654 -1.200 1.00 89.94 68 GLU A C 1
ATOM 492 O O . GLU A 1 68 ? -8.616 10.223 -0.092 1.00 89.94 68 GLU A O 1
ATOM 497 N N . ALA A 1 69 ? -8.314 9.872 -2.280 1.00 87.69 69 ALA A N 1
ATOM 498 C CA . ALA A 1 69 ? -8.643 8.453 -2.239 1.00 87.69 69 ALA A CA 1
ATOM 499 C C . ALA A 1 69 ? -7.628 7.667 -1.406 1.00 87.69 69 ALA A C 1
ATOM 501 O O . ALA A 1 69 ? -8.028 6.848 -0.576 1.00 87.69 69 ALA A O 1
ATOM 502 N N . VAL A 1 70 ? -6.333 7.941 -1.580 1.00 92.19 70 VAL A N 1
ATOM 503 C CA . VAL A 1 70 ? -5.270 7.279 -0.813 1.00 92.19 70 VAL A CA 1
ATOM 504 C C . VAL A 1 70 ? -5.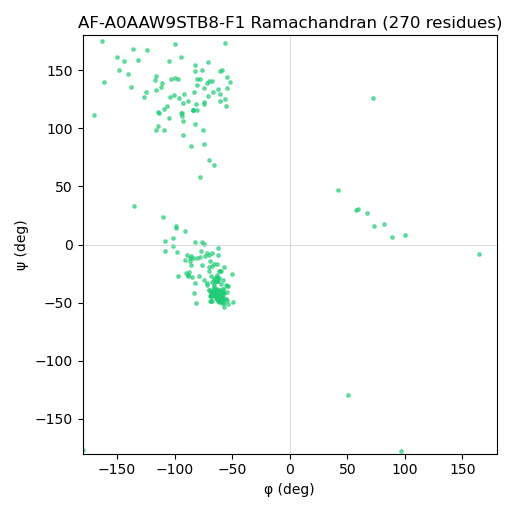325 7.693 0.657 1.00 92.19 70 VAL A C 1
ATOM 506 O O . VAL A 1 70 ? -5.213 6.837 1.531 1.00 92.19 70 VAL A O 1
ATOM 509 N N . PHE A 1 71 ? -5.579 8.969 0.957 1.00 93.44 71 PHE A N 1
ATOM 510 C CA . PHE A 1 71 ? -5.757 9.436 2.331 1.00 93.44 71 PHE A CA 1
ATOM 511 C C . PHE A 1 71 ? -6.962 8.773 3.007 1.00 93.44 71 PHE A C 1
ATOM 513 O O . PHE A 1 71 ? -6.819 8.252 4.110 1.00 93.44 71 PHE A O 1
ATOM 520 N N . ARG A 1 72 ? -8.127 8.719 2.343 1.00 89.19 72 ARG A N 1
ATOM 521 C CA . ARG A 1 72 ? -9.314 8.001 2.851 1.00 89.19 72 ARG A CA 1
ATOM 522 C C . ARG A 1 72 ? -9.024 6.522 3.090 1.00 89.19 72 ARG A C 1
ATOM 524 O O . ARG A 1 72 ? -9.502 5.951 4.066 1.00 89.19 72 ARG A O 1
ATOM 531 N N . TYR A 1 73 ? -8.242 5.910 2.205 1.00 90.44 73 TYR A N 1
ATOM 532 C CA . TYR A 1 73 ? -7.792 4.537 2.369 1.00 90.44 73 TYR A CA 1
ATOM 533 C C . TYR A 1 73 ? -6.924 4.367 3.629 1.00 90.44 73 TYR A C 1
ATOM 535 O O . TYR A 1 73 ? -7.174 3.468 4.435 1.00 90.44 73 TYR A O 1
ATOM 543 N N . CYS A 1 74 ? -5.930 5.225 3.832 1.00 94.81 74 CYS A N 1
ATOM 544 C CA . CYS A 1 74 ? -5.061 5.134 5.000 1.00 94.81 74 CYS A CA 1
ATOM 545 C C . CYS A 1 74 ? -5.826 5.439 6.300 1.00 94.81 74 CYS A C 1
ATOM 547 O O . CYS A 1 74 ? -5.684 4.723 7.290 1.00 94.81 74 CYS A O 1
ATOM 549 N N . SER A 1 75 ? -6.688 6.459 6.299 1.00 94.44 75 SER A N 1
ATOM 550 C CA . SER A 1 75 ? -7.420 6.889 7.495 1.00 94.44 75 SER A CA 1
ATOM 551 C C . SER A 1 75 ? -8.421 5.843 7.971 1.00 94.44 75 SER A C 1
ATOM 553 O O . SER A 1 75 ? -8.474 5.549 9.163 1.00 94.44 75 SER A O 1
ATOM 555 N N . ALA A 1 76 ? -9.147 5.206 7.052 1.00 92.69 76 ALA A N 1
ATOM 556 C CA . ALA A 1 76 ? -10.042 4.109 7.391 1.00 92.69 76 ALA A CA 1
ATOM 557 C C . ALA A 1 76 ? -9.292 2.887 7.939 1.00 92.69 76 ALA A C 1
ATOM 559 O O . ALA A 1 76 ? -9.753 2.282 8.905 1.00 92.69 76 ALA A O 1
ATOM 560 N N . GLY A 1 77 ? -8.127 2.553 7.369 1.00 94.75 77 GLY A N 1
ATOM 561 C CA . GLY A 1 77 ? -7.260 1.499 7.903 1.00 94.75 77 GLY A CA 1
ATOM 562 C C . GLY A 1 77 ? -6.846 1.782 9.349 1.00 94.75 77 GLY A C 1
ATOM 563 O O . GLY A 1 77 ? -7.036 0.930 10.218 1.00 94.75 77 GLY A O 1
ATOM 564 N N . LEU A 1 78 ? -6.397 3.011 9.619 1.00 96.50 78 LEU A N 1
ATOM 565 C CA . LEU A 1 78 ? -5.978 3.433 10.955 1.00 96.50 78 LEU A CA 1
ATOM 566 C C . LEU A 1 78 ? -7.148 3.450 11.947 1.00 96.50 78 LEU A C 1
ATOM 568 O O . LEU A 1 78 ? -7.017 2.931 13.051 1.00 96.50 78 LEU A O 1
ATOM 572 N N . THR A 1 79 ? -8.322 3.942 11.540 1.00 95.06 79 THR A N 1
ATOM 573 C CA . THR A 1 79 ? -9.540 3.902 12.371 1.00 95.06 79 THR A CA 1
ATOM 574 C C . THR A 1 79 ? -9.907 2.473 12.779 1.00 95.06 79 THR A C 1
ATOM 576 O O . THR A 1 79 ? -10.280 2.234 13.928 1.00 95.06 79 THR A O 1
ATOM 579 N N . LEU A 1 80 ? -9.802 1.508 11.858 1.00 95.62 80 LEU A N 1
ATOM 580 C CA . LEU A 1 80 ? -10.045 0.099 12.173 1.00 95.62 80 LEU A CA 1
ATOM 581 C C . LEU A 1 80 ? -8.981 -0.445 13.135 1.00 95.62 80 LEU A C 1
ATOM 583 O O . LEU A 1 80 ? -9.334 -1.141 14.087 1.00 95.62 80 LEU A O 1
ATOM 587 N N . ALA A 1 81 ? -7.708 -0.091 12.942 1.00 95.75 81 ALA A N 1
ATOM 588 C CA . ALA A 1 81 ? -6.620 -0.508 13.826 1.00 95.75 81 ALA A CA 1
ATOM 589 C C . ALA A 1 81 ? -6.806 0.019 15.261 1.00 95.75 81 ALA A C 1
ATOM 591 O O . ALA A 1 81 ? -6.636 -0.734 16.217 1.00 95.75 81 ALA A O 1
ATOM 592 N N . CYS A 1 82 ? -7.282 1.258 15.431 1.00 95.56 82 CYS A N 1
ATOM 593 C CA . CYS A 1 82 ? -7.558 1.871 16.740 1.00 95.56 82 CYS A CA 1
ATOM 594 C C . CYS A 1 82 ? -8.645 1.158 17.572 1.00 95.56 82 CYS A C 1
ATOM 596 O O . CYS A 1 82 ? -8.823 1.462 18.757 1.00 95.56 82 CYS A O 1
ATOM 598 N N . THR A 1 83 ? -9.360 0.186 16.995 1.00 94.69 83 THR A N 1
ATOM 599 C CA . THR A 1 83 ? -10.229 -0.724 17.762 1.00 94.69 83 THR A CA 1
ATOM 600 C C . THR A 1 83 ? -9.450 -1.745 18.603 1.00 94.69 83 THR A C 1
ATOM 602 O O . THR A 1 83 ? -10.070 -2.481 19.370 1.00 94.69 83 THR A O 1
ATOM 605 N N . GLY A 1 84 ? -8.120 -1.810 18.459 1.00 93.19 84 GLY A N 1
ATOM 606 C CA . GLY A 1 84 ? -7.252 -2.791 19.113 1.00 93.19 84 GLY A CA 1
ATOM 607 C C . GLY A 1 84 ? -7.360 -4.196 18.516 1.00 93.19 84 GLY A C 1
ATOM 608 O O . GLY A 1 84 ? -6.986 -5.172 19.162 1.00 93.19 84 GLY A O 1
ATOM 609 N N . LYS A 1 85 ? -7.931 -4.322 17.311 1.00 94.50 85 LYS A N 1
ATOM 610 C CA . LYS A 1 85 ? -8.171 -5.601 16.633 1.00 94.50 85 LYS A CA 1
ATOM 611 C C . LYS A 1 85 ? -7.367 -5.679 15.335 1.00 94.50 85 LYS A C 1
ATOM 613 O O . LYS A 1 85 ? -7.253 -4.671 14.637 1.00 94.50 85 LYS A O 1
ATOM 618 N N . PRO A 1 86 ? -6.877 -6.871 14.956 1.00 95.25 86 PRO A N 1
ATOM 619 C CA . PRO A 1 86 ? -6.043 -7.042 13.774 1.00 95.25 86 PRO A CA 1
ATOM 620 C C . PRO A 1 86 ? -6.770 -6.633 12.488 1.00 95.25 86 PRO A C 1
ATOM 622 O O . PRO A 1 86 ? -7.871 -7.109 12.194 1.00 95.25 86 PRO A O 1
ATOM 625 N N . VAL A 1 87 ? -6.109 -5.799 11.684 1.00 96.31 87 VAL A N 1
ATOM 626 C CA . VAL A 1 87 ? -6.568 -5.385 10.350 1.00 96.31 87 VAL A CA 1
ATOM 627 C C . VAL A 1 87 ? -5.776 -6.126 9.272 1.00 96.31 87 VAL A C 1
ATOM 629 O O . VAL A 1 87 ? -4.546 -6.094 9.254 1.00 96.31 87 VAL A O 1
ATOM 632 N N . LEU A 1 88 ? -6.477 -6.773 8.343 1.00 95.88 88 LEU A N 1
ATOM 633 C CA . LEU A 1 88 ? -5.908 -7.463 7.187 1.00 95.88 88 LEU A CA 1
ATOM 634 C C . LEU A 1 88 ? -6.343 -6.736 5.910 1.00 95.88 88 LEU A C 1
ATOM 636 O O . LEU A 1 88 ? -7.526 -6.733 5.562 1.00 95.88 88 LEU A O 1
ATOM 640 N N . HIS A 1 89 ? -5.397 -6.124 5.198 1.00 93.94 89 HIS A N 1
ATOM 641 C CA . HIS A 1 89 ? -5.687 -5.413 3.953 1.00 93.94 89 HIS A CA 1
ATOM 642 C C . HIS A 1 89 ? -5.726 -6.385 2.765 1.00 93.94 89 HIS A C 1
ATOM 644 O O . HIS A 1 89 ? -4.720 -6.999 2.407 1.00 93.94 89 HIS A O 1
ATOM 650 N N . ALA A 1 90 ? -6.887 -6.525 2.132 1.00 91.00 90 ALA A N 1
ATOM 651 C CA . ALA A 1 90 ? -7.070 -7.328 0.931 1.00 91.00 90 ALA A CA 1
ATOM 652 C C . ALA A 1 90 ? -6.648 -6.562 -0.335 1.00 91.00 90 ALA A C 1
ATOM 654 O O . ALA A 1 90 ? -6.805 -5.351 -0.413 1.00 91.00 90 ALA A O 1
ATOM 655 N N . TYR A 1 91 ? -6.168 -7.279 -1.358 1.00 88.12 91 TYR A N 1
ATOM 656 C CA . TYR A 1 91 ? -5.798 -6.706 -2.665 1.00 88.12 91 TYR A CA 1
ATOM 657 C C . TYR A 1 91 ? -4.736 -5.590 -2.599 1.00 88.12 91 TYR A C 1
ATOM 659 O O . TYR A 1 91 ? -4.706 -4.705 -3.450 1.00 88.12 91 TYR A O 1
ATOM 667 N N . ALA A 1 92 ? -3.845 -5.633 -1.606 1.00 90.12 92 ALA A N 1
ATOM 668 C CA . ALA A 1 92 ? -2.923 -4.544 -1.306 1.00 90.12 92 ALA A CA 1
ATOM 669 C C . ALA A 1 92 ? -1.847 -4.348 -2.386 1.00 90.12 92 ALA A C 1
ATOM 671 O O . ALA A 1 92 ? -1.607 -3.226 -2.827 1.00 90.12 92 ALA A O 1
ATOM 672 N N . GLY A 1 93 ? -1.178 -5.425 -2.815 1.00 91.06 93 GLY A N 1
ATOM 673 C CA . GLY A 1 93 ? -0.034 -5.300 -3.728 1.00 91.06 93 GLY A CA 1
ATOM 674 C C . GLY A 1 93 ? 0.988 -4.264 -3.208 1.00 91.06 93 GLY A C 1
ATOM 675 O O . GLY A 1 93 ? 1.332 -4.305 -2.026 1.00 91.06 93 GLY A O 1
ATOM 676 N N . PRO A 1 94 ? 1.436 -3.295 -4.028 1.00 91.75 94 PRO A N 1
ATOM 677 C CA . PRO A 1 94 ? 2.340 -2.223 -3.599 1.00 91.75 94 PRO A CA 1
ATOM 678 C C . PRO A 1 94 ? 1.758 -1.239 -2.568 1.00 91.75 94 PRO A C 1
ATOM 680 O O . PRO A 1 94 ? 2.529 -0.547 -1.905 1.00 91.75 94 PRO A O 1
ATOM 683 N N . LEU A 1 95 ? 0.432 -1.184 -2.368 1.00 92.62 95 LEU A N 1
ATOM 684 C CA . LEU A 1 95 ? -0.180 -0.388 -1.287 1.00 92.62 95 LEU A CA 1
ATOM 685 C C . LEU A 1 95 ? 0.102 -0.972 0.104 1.00 92.62 95 LEU A C 1
ATOM 687 O O . LEU A 1 95 ? -0.199 -0.327 1.108 1.00 92.62 95 LEU A O 1
ATOM 691 N N . ALA A 1 96 ? 0.671 -2.181 0.186 1.00 95.00 96 ALA A N 1
ATOM 692 C CA . ALA A 1 96 ? 1.010 -2.829 1.447 1.00 95.00 96 ALA A CA 1
ATOM 693 C C . ALA A 1 96 ? 1.916 -1.959 2.337 1.00 95.00 96 ALA A C 1
ATOM 695 O O . ALA A 1 96 ? 1.702 -1.939 3.544 1.00 95.00 96 ALA A O 1
ATOM 696 N N . GLY A 1 97 ? 2.843 -1.175 1.767 1.00 95.25 97 GLY A N 1
ATOM 697 C CA . GLY A 1 97 ? 3.651 -0.226 2.546 1.00 95.25 97 GLY A CA 1
ATOM 698 C C . GLY A 1 97 ? 2.780 0.769 3.322 1.00 95.25 97 GLY A C 1
ATOM 699 O O . GLY A 1 97 ? 2.846 0.842 4.548 1.00 95.25 97 GLY A O 1
ATOM 700 N N . LEU A 1 98 ? 1.872 1.456 2.621 1.00 96.81 98 LEU A N 1
ATOM 701 C CA . LEU A 1 98 ? 0.900 2.357 3.248 1.00 96.81 98 LEU A CA 1
ATOM 702 C C . LEU A 1 98 ? -0.057 1.624 4.200 1.00 96.81 98 LEU A C 1
ATOM 704 O O . LEU A 1 98 ? -0.491 2.214 5.184 1.00 96.81 98 LEU A O 1
ATOM 708 N N . ALA A 1 99 ? -0.387 0.354 3.930 1.00 96.44 99 ALA A N 1
ATOM 709 C CA . ALA A 1 99 ? -1.250 -0.455 4.793 1.00 96.44 99 ALA A CA 1
ATOM 710 C C . ALA A 1 99 ? -0.638 -0.633 6.187 1.00 96.44 99 ALA A C 1
ATOM 712 O O . ALA A 1 99 ? -1.304 -0.362 7.183 1.00 96.44 99 ALA A O 1
ATOM 713 N N . PHE A 1 100 ? 0.635 -1.034 6.255 1.00 97.62 100 PHE A N 1
ATOM 714 C CA . PHE A 1 100 ? 1.360 -1.180 7.522 1.00 97.62 100 PHE A CA 1
ATOM 715 C C . PHE A 1 100 ? 1.545 0.168 8.220 1.00 97.62 100 PHE A C 1
ATOM 717 O O . PHE A 1 100 ? 1.314 0.275 9.422 1.00 97.62 100 PHE A O 1
ATOM 724 N N . GLY A 1 101 ? 1.830 1.225 7.453 1.00 97.50 101 GLY A N 1
ATOM 725 C CA . GLY A 1 101 ? 1.811 2.592 7.973 1.00 97.50 101 GLY A CA 1
ATOM 726 C C . GLY A 1 101 ? 0.444 3.023 8.522 1.00 97.50 101 GLY A C 1
ATOM 727 O O . GLY A 1 101 ? 0.372 3.906 9.360 1.00 97.50 101 GLY A O 1
ATOM 728 N N . SER A 1 102 ? -0.643 2.390 8.086 1.00 96.94 102 SER A N 1
ATOM 729 C CA . SER A 1 102 ? -2.013 2.660 8.539 1.00 96.94 102 SER A CA 1
ATOM 730 C C . SER A 1 102 ? -2.496 1.661 9.597 1.00 96.94 102 SER A C 1
ATOM 732 O O . SER A 1 102 ? -3.694 1.551 9.827 1.00 96.94 102 SER A O 1
ATOM 734 N N . GLY A 1 103 ? -1.591 0.899 10.219 1.00 96.25 103 GLY A N 1
ATOM 735 C CA . GLY A 1 103 ? -1.928 -0.033 11.297 1.00 96.25 103 GLY A CA 1
ATOM 736 C C . GLY A 1 103 ? -2.463 -1.395 10.841 1.00 96.25 103 GLY A C 1
ATOM 737 O O . GLY A 1 103 ? -3.064 -2.114 11.635 1.00 96.25 103 GLY A O 1
ATOM 738 N N . ALA A 1 104 ? -2.268 -1.784 9.578 1.00 96.75 104 ALA A N 1
ATOM 739 C CA . ALA A 1 104 ? -2.545 -3.157 9.163 1.00 96.75 104 ALA A CA 1
ATOM 740 C C . ALA A 1 104 ? -1.565 -4.140 9.822 1.00 96.75 104 ALA A C 1
ATOM 742 O O . ALA A 1 104 ? -0.368 -3.879 9.887 1.00 96.75 104 ALA A O 1
ATOM 743 N N . ARG A 1 105 ? -2.059 -5.313 10.228 1.00 95.31 105 ARG A N 1
ATOM 744 C CA . ARG A 1 105 ? -1.244 -6.431 10.729 1.00 95.31 105 ARG A CA 1
ATOM 745 C C . ARG A 1 105 ? -0.801 -7.373 9.611 1.00 95.31 105 ARG A C 1
ATOM 747 O O . ARG A 1 105 ? 0.211 -8.058 9.730 1.00 95.31 105 ARG A O 1
ATOM 754 N N . ALA A 1 106 ? -1.550 -7.414 8.509 1.00 95.25 106 ALA A N 1
ATOM 755 C CA . ALA A 1 106 ? -1.159 -8.134 7.303 1.00 95.25 106 ALA A CA 1
ATOM 756 C C . ALA A 1 106 ? -1.722 -7.476 6.040 1.00 95.25 106 ALA A C 1
ATOM 758 O O . ALA A 1 106 ? -2.710 -6.740 6.082 1.00 95.25 106 ALA A O 1
ATOM 759 N N . ALA A 1 107 ? -1.124 -7.809 4.898 1.00 94.94 107 ALA A N 1
ATOM 760 C CA . ALA A 1 107 ? -1.541 -7.332 3.589 1.00 94.94 107 ALA A CA 1
ATOM 761 C C . ALA A 1 107 ? -1.491 -8.470 2.558 1.00 94.94 107 ALA A C 1
ATOM 763 O O . ALA A 1 107 ? -0.527 -9.234 2.501 1.00 94.94 107 ALA A O 1
ATOM 764 N N . ALA A 1 108 ? -2.525 -8.580 1.726 1.00 92.50 108 ALA A N 1
ATOM 765 C CA . ALA A 1 108 ? -2.601 -9.567 0.659 1.00 92.50 108 ALA A CA 1
ATOM 766 C C . ALA A 1 108 ? -1.865 -9.062 -0.590 1.00 92.50 108 ALA A C 1
ATOM 768 O O . ALA A 1 108 ? -2.271 -8.081 -1.219 1.00 92.50 108 ALA A O 1
ATOM 769 N N . ILE A 1 109 ? -0.796 -9.759 -0.970 1.00 91.31 109 ILE A N 1
ATOM 770 C CA . ILE A 1 109 ? 0.025 -9.439 -2.141 1.00 91.31 109 ILE A CA 1
ATOM 771 C C . ILE A 1 109 ? -0.125 -10.574 -3.151 1.00 91.31 109 ILE A C 1
ATOM 773 O O . ILE A 1 109 ? 0.271 -11.709 -2.897 1.00 91.31 109 ILE A O 1
ATOM 777 N N . GLY A 1 110 ? -0.730 -10.265 -4.297 1.00 86.75 110 GLY A N 1
ATOM 778 C CA . GLY A 1 110 ? -0.911 -11.204 -5.403 1.00 86.75 110 GLY A CA 1
ATOM 779 C C . GLY A 1 110 ? 0.053 -10.933 -6.554 1.00 86.75 110 GLY A C 1
ATOM 780 O O . GLY A 1 110 ? 0.537 -9.817 -6.721 1.00 86.75 110 GLY A O 1
ATOM 781 N N . PHE A 1 111 ? 0.294 -11.943 -7.386 1.00 85.31 111 PHE A N 1
ATOM 782 C CA . PHE A 1 111 ? 1.109 -11.803 -8.596 1.00 85.31 111 PHE A CA 1
ATOM 783 C C . PHE A 1 111 ? 0.351 -11.157 -9.769 1.00 85.31 111 PHE A C 1
ATOM 785 O O . PHE A 1 111 ? 0.950 -10.509 -10.626 1.00 85.31 111 PHE A O 1
ATOM 792 N N . TRP A 1 112 ? -0.975 -11.305 -9.796 1.00 81.81 112 TRP A N 1
ATOM 793 C CA . TRP A 1 112 ? -1.852 -10.666 -10.771 1.00 81.81 112 TRP A CA 1
ATOM 794 C C . TRP A 1 112 ? -2.023 -9.181 -10.444 1.00 81.81 112 TRP A C 1
ATOM 796 O O . TRP A 1 112 ? -2.833 -8.816 -9.595 1.00 81.81 112 TRP A O 1
ATOM 806 N N . GLN A 1 113 ? -1.269 -8.316 -11.125 1.00 80.31 113 GLN A N 1
ATOM 807 C CA . GLN A 1 113 ? -1.317 -6.864 -10.892 1.00 80.31 113 GLN A CA 1
ATOM 808 C C . GLN A 1 113 ? -2.695 -6.254 -11.171 1.00 80.31 113 GLN A C 1
ATOM 810 O O . GLN A 1 113 ? -3.088 -5.283 -10.536 1.00 80.31 113 GLN A O 1
ATOM 815 N N . ASN A 1 114 ? -3.466 -6.844 -12.088 1.00 76.38 114 ASN A N 1
ATOM 816 C CA . ASN A 1 114 ? -4.852 -6.456 -12.334 1.00 76.38 114 ASN A CA 1
ATOM 817 C C . ASN A 1 114 ? -5.774 -6.793 -11.152 1.00 76.38 114 ASN A C 1
ATOM 819 O O . ASN A 1 114 ? -6.924 -6.398 -11.162 1.00 76.38 114 ASN A O 1
ATOM 823 N N . LEU A 1 115 ? -5.323 -7.498 -10.120 1.00 78.69 115 LEU A N 1
ATOM 824 C CA . LEU A 1 115 ? -6.092 -7.683 -8.888 1.00 78.69 115 LEU A CA 1
ATOM 825 C C . LEU A 1 115 ? -5.604 -6.763 -7.759 1.00 78.69 115 LEU A C 1
ATOM 827 O O . LEU A 1 115 ? -6.079 -6.891 -6.639 1.00 78.69 115 LEU A O 1
ATOM 831 N N . TRP A 1 116 ? -4.660 -5.852 -8.012 1.00 81.31 116 TRP A N 1
ATOM 832 C CA . TRP A 1 116 ? -4.206 -4.878 -7.014 1.00 81.31 116 TRP A CA 1
ATOM 833 C C . TRP A 1 116 ? -5.123 -3.668 -6.947 1.00 81.31 116 TRP A C 1
ATOM 835 O O . TRP A 1 116 ? -5.430 -3.070 -7.974 1.00 81.31 116 TRP A O 1
ATOM 845 N N . GLY A 1 117 ? -5.525 -3.279 -5.743 1.00 76.38 117 GLY A N 1
ATOM 846 C CA . GLY A 1 117 ? -6.658 -2.385 -5.563 1.00 76.38 117 GLY A CA 1
ATOM 847 C C . GLY A 1 117 ? -7.953 -3.136 -5.861 1.00 76.38 117 GLY A C 1
ATOM 848 O O . GLY A 1 117 ? -8.118 -3.767 -6.910 1.00 76.38 117 GLY A O 1
ATOM 849 N N . PHE A 1 118 ? -8.881 -3.100 -4.912 1.00 79.56 118 PHE A N 1
ATOM 850 C CA . PHE A 1 118 ? -10.179 -3.709 -5.131 1.00 79.56 118 PHE A CA 1
ATOM 851 C C . PHE A 1 118 ? -10.957 -2.873 -6.156 1.00 79.56 118 PHE A C 1
ATOM 853 O O . PHE A 1 118 ? -10.903 -1.651 -6.153 1.00 79.56 118 PHE A O 1
ATOM 860 N N . THR A 1 119 ? -11.683 -3.523 -7.056 1.00 78.56 119 THR A N 1
ATOM 861 C CA . THR A 1 119 ? -12.744 -2.887 -7.842 1.00 78.56 119 THR A CA 1
ATOM 862 C C . THR A 1 119 ? -13.651 -3.970 -8.396 1.00 78.56 119 THR A C 1
ATOM 864 O O . THR A 1 119 ? -13.196 -5.047 -8.797 1.00 78.56 119 THR A O 1
ATOM 867 N N . ARG A 1 120 ? -14.960 -3.718 -8.386 1.00 78.12 120 ARG A N 1
ATOM 868 C CA . ARG A 1 120 ? -15.946 -4.734 -8.770 1.00 78.12 120 ARG A CA 1
ATOM 869 C C . ARG A 1 120 ? -15.875 -5.094 -10.250 1.00 78.12 120 ARG A C 1
ATOM 871 O O . ARG A 1 120 ? -16.118 -6.248 -10.596 1.00 78.12 120 ARG A O 1
ATOM 878 N N . SER A 1 121 ? -15.521 -4.141 -11.114 1.00 77.75 121 SER A N 1
ATOM 879 C CA . SER A 1 121 ? -15.469 -4.355 -12.568 1.00 77.75 121 SER A CA 1
ATOM 880 C C . SER A 1 121 ? -14.430 -5.401 -12.971 1.00 77.75 121 SER A C 1
ATOM 882 O O . SER A 1 121 ? -14.637 -6.130 -13.934 1.00 77.75 121 SER A O 1
ATOM 884 N N . ARG A 1 122 ? -13.357 -5.564 -12.190 1.00 74.94 122 ARG A N 1
ATOM 885 C CA . ARG A 1 122 ? -12.298 -6.546 -12.466 1.00 74.94 122 ARG A CA 1
ATOM 886 C C . ARG A 1 122 ? -12.702 -8.000 -12.191 1.00 74.94 122 ARG A C 1
ATOM 888 O O . ARG A 1 122 ? -11.985 -8.910 -12.593 1.00 74.94 122 ARG A O 1
ATOM 895 N N . PHE A 1 123 ? -13.852 -8.217 -11.550 1.00 75.94 123 PHE A N 1
ATOM 896 C CA . PHE A 1 123 ? -14.471 -9.535 -11.369 1.00 75.94 123 PHE A CA 1
ATOM 897 C C . PHE A 1 123 ? -15.625 -9.791 -12.345 1.00 75.94 123 PHE A C 1
ATOM 899 O O . PHE A 1 123 ? -16.231 -10.862 -12.312 1.00 75.94 123 PHE A O 1
ATOM 906 N N . GLN A 1 124 ? -15.951 -8.825 -13.205 1.00 75.44 124 GLN A N 1
ATOM 907 C CA . GLN A 1 124 ? -16.935 -9.030 -14.259 1.00 75.44 124 GLN A CA 1
ATOM 908 C C . GLN A 1 124 ? -16.276 -9.754 -15.443 1.00 75.44 124 GLN A C 1
ATOM 910 O O . GLN A 1 124 ? -15.117 -9.476 -15.759 1.00 75.44 124 GLN A O 1
ATOM 915 N N . PRO A 1 125 ? -16.986 -10.680 -16.114 1.00 70.06 125 PRO A N 1
ATOM 916 C CA . PRO A 1 125 ? -16.491 -11.289 -17.343 1.00 70.06 125 PRO A CA 1
ATOM 917 C C . PRO A 1 125 ? -16.127 -10.211 -18.369 1.00 70.06 125 PRO A C 1
ATOM 919 O O . PRO A 1 125 ? -16.897 -9.273 -18.582 1.00 70.06 125 PRO A O 1
ATOM 922 N N . SER A 1 126 ? -14.966 -10.339 -19.016 1.00 66.62 126 SER A N 1
ATOM 923 C CA . SER A 1 126 ? -14.550 -9.396 -20.056 1.00 66.62 126 SER A CA 1
ATOM 924 C C . SER A 1 126 ? -15.555 -9.412 -21.208 1.00 66.62 126 SER A C 1
ATOM 926 O O . SER A 1 126 ? -15.785 -10.457 -21.817 1.00 66.62 126 SER A O 1
ATOM 928 N N . THR A 1 127 ? -16.122 -8.256 -21.546 1.00 64.56 127 THR A N 1
ATOM 929 C CA . THR A 1 127 ? -17.069 -8.105 -22.663 1.00 64.56 127 THR A CA 1
ATOM 930 C C . THR A 1 127 ? -16.383 -7.951 -24.029 1.00 64.56 127 THR A C 1
ATOM 932 O O . THR A 1 127 ? -17.070 -7.808 -25.037 1.00 64.56 127 THR A O 1
ATOM 935 N N . GLY A 1 128 ? -15.045 -8.012 -24.096 1.00 59.41 128 GLY A N 1
ATOM 936 C CA . GLY A 1 128 ? -14.263 -7.910 -25.335 1.00 59.41 128 GLY A CA 1
ATOM 937 C C . GLY A 1 128 ? -13.120 -8.928 -25.444 1.00 59.41 128 GLY A C 1
ATOM 938 O O . GLY A 1 128 ? -12.742 -9.568 -24.464 1.00 59.41 128 GLY A O 1
ATOM 939 N N . GLN A 1 129 ? -12.538 -9.049 -26.647 1.00 44.84 129 GLN A N 1
ATOM 940 C CA . GLN A 1 129 ? -11.257 -9.732 -26.903 1.00 44.84 129 GLN A CA 1
ATOM 941 C C . GLN A 1 129 ? -10.102 -8.901 -26.319 1.00 44.84 129 GLN A C 1
ATOM 943 O O . GLN A 1 129 ? -9.364 -8.231 -27.034 1.00 44.84 129 GLN A O 1
ATOM 948 N N . GLY A 1 130 ? -9.953 -8.865 -25.002 1.00 47.88 130 GLY A N 1
ATOM 949 C CA . GLY A 1 130 ? -8.906 -8.053 -24.393 1.00 47.88 130 GLY A CA 1
ATOM 950 C C . GLY A 1 130 ? -8.775 -8.357 -22.919 1.00 47.88 130 GLY A C 1
ATOM 951 O O . GLY A 1 130 ? -9.670 -8.059 -22.139 1.00 47.88 130 GLY A O 1
ATOM 952 N N . GLY A 1 131 ? -7.658 -8.968 -22.541 1.00 47.41 131 GLY A N 1
ATOM 953 C CA . GLY A 1 131 ? -7.382 -9.308 -21.143 1.00 47.41 131 GLY A CA 1
ATOM 954 C C . GLY A 1 131 ? -6.257 -10.319 -20.940 1.00 47.41 131 GLY A C 1
ATOM 955 O O . GLY A 1 131 ? -5.828 -10.534 -19.814 1.00 47.41 131 GLY A O 1
ATOM 956 N N . GLY A 1 132 ? -5.749 -10.914 -22.022 1.00 46.72 132 GLY A N 1
ATOM 957 C CA . GLY A 1 132 ? -4.665 -11.896 -21.988 1.00 46.72 132 GLY A CA 1
ATOM 958 C C . GLY A 1 132 ? -3.600 -11.655 -23.053 1.00 46.72 132 GLY A C 1
ATOM 959 O O . GLY A 1 132 ? -3.063 -12.615 -23.585 1.00 46.72 132 GLY A O 1
ATOM 960 N N . GLY A 1 133 ? -3.323 -10.398 -23.413 1.00 53.38 133 GLY A N 1
ATOM 961 C CA . GLY A 1 133 ? -2.208 -10.109 -24.315 1.00 53.38 133 GLY A CA 1
ATOM 962 C C . GLY A 1 133 ? -0.877 -10.579 -23.715 1.00 53.38 133 GLY A C 1
ATOM 963 O O . GLY A 1 133 ? -0.702 -10.560 -22.487 1.00 53.38 133 GLY A O 1
ATOM 964 N N . ASP A 1 134 ? 0.064 -10.967 -24.578 1.00 61.12 134 ASP A N 1
ATOM 965 C CA . ASP A 1 134 ? 1.478 -11.172 -24.243 1.00 61.12 134 ASP A CA 1
ATOM 966 C C . ASP A 1 134 ? 2.119 -9.831 -23.865 1.00 61.12 134 ASP A C 1
ATOM 968 O O . ASP A 1 134 ? 2.916 -9.237 -24.586 1.00 61.12 134 ASP A O 1
ATOM 972 N N . ALA A 1 135 ? 1.700 -9.291 -22.720 1.00 69.56 135 ALA A N 1
ATOM 973 C CA . ALA A 1 135 ? 2.311 -8.108 -22.158 1.00 69.56 135 ALA A CA 1
ATOM 974 C C . ALA A 1 135 ? 3.776 -8.442 -21.841 1.00 69.56 135 ALA A C 1
ATOM 976 O O . ALA A 1 135 ? 4.029 -9.493 -21.234 1.00 69.56 135 ALA A O 1
ATOM 977 N N . PRO A 1 136 ? 4.720 -7.563 -22.213 1.00 77.69 136 PRO A N 1
ATOM 978 C CA . PRO A 1 136 ? 6.134 -7.843 -22.054 1.00 77.69 136 PRO A CA 1
ATOM 979 C C . PRO A 1 136 ? 6.477 -8.099 -20.578 1.00 77.69 136 PRO A C 1
ATOM 981 O O . PRO A 1 136 ? 5.812 -7.556 -19.677 1.00 77.69 136 PRO A O 1
ATOM 984 N N . PRO A 1 137 ? 7.501 -8.926 -20.309 1.00 83.25 137 PRO A N 1
ATOM 985 C CA . PRO A 1 137 ? 8.045 -9.091 -18.972 1.00 83.25 137 PRO A CA 1
ATOM 986 C C . PRO A 1 137 ? 8.386 -7.732 -18.347 1.00 83.25 137 PRO A C 1
ATOM 988 O O . PRO A 1 137 ? 8.887 -6.820 -19.003 1.00 83.25 137 PRO A O 1
ATOM 991 N N . ARG A 1 138 ? 8.094 -7.593 -17.055 1.00 84.94 138 ARG A N 1
ATOM 992 C CA . ARG A 1 138 ? 8.361 -6.379 -16.272 1.00 84.94 138 ARG A CA 1
ATOM 993 C C . ARG A 1 138 ? 9.345 -6.663 -15.153 1.00 84.94 138 ARG A C 1
ATOM 995 O O . ARG A 1 138 ? 9.261 -7.709 -14.510 1.00 84.94 138 ARG A O 1
ATOM 1002 N N . PHE A 1 139 ? 10.242 -5.731 -14.895 1.00 87.88 139 PHE A N 1
ATOM 1003 C CA . PHE A 1 139 ? 11.113 -5.754 -13.730 1.00 87.88 139 PHE A CA 1
ATOM 1004 C C . PHE A 1 139 ? 10.540 -4.810 -12.671 1.00 87.88 139 PHE A C 1
ATOM 1006 O O . PHE A 1 139 ? 10.207 -3.672 -12.999 1.00 87.88 139 PHE A O 1
ATOM 1013 N N . PHE A 1 140 ? 10.374 -5.267 -11.429 1.00 91.12 140 PHE A N 1
ATOM 1014 C CA . PHE A 1 140 ? 9.876 -4.412 -10.350 1.00 91.12 140 PHE A CA 1
ATOM 1015 C C . PHE A 1 140 ? 11.067 -3.833 -9.593 1.00 91.12 140 PHE A C 1
ATOM 1017 O O . PHE A 1 140 ? 11.810 -4.547 -8.929 1.00 91.12 140 PHE A O 1
ATOM 1024 N N . SER A 1 141 ? 11.250 -2.526 -9.697 1.00 92.25 141 SER A N 1
ATOM 1025 C CA . SER A 1 141 ? 12.310 -1.811 -9.008 1.00 92.25 141 SER A CA 1
ATOM 1026 C C . SER A 1 141 ? 11.775 -1.280 -7.684 1.00 92.25 141 SER A C 1
ATOM 1028 O O . SER A 1 141 ? 10.962 -0.356 -7.670 1.00 92.25 141 SER A O 1
ATOM 1030 N N . THR A 1 142 ? 12.242 -1.845 -6.569 1.00 94.06 142 THR A N 1
ATOM 1031 C CA . THR A 1 142 ? 11.946 -1.329 -5.222 1.00 94.06 142 THR A CA 1
ATOM 1032 C C . THR A 1 142 ? 12.382 0.134 -5.055 1.00 94.06 142 THR A C 1
ATOM 1034 O O . THR A 1 142 ? 11.574 0.906 -4.550 1.00 94.06 142 THR A O 1
ATOM 1037 N N . PRO A 1 143 ? 13.563 0.576 -5.543 1.00 94.81 143 PRO A N 1
ATOM 1038 C CA . PRO A 1 143 ? 13.980 1.983 -5.460 1.00 94.81 143 PRO A CA 1
ATOM 1039 C C . PRO A 1 143 ? 13.082 2.961 -6.223 1.00 94.81 143 PRO A C 1
ATOM 1041 O O . PRO A 1 143 ? 12.937 4.104 -5.808 1.00 94.81 143 PRO A O 1
ATOM 1044 N N . LEU A 1 144 ? 12.463 2.528 -7.326 1.00 94.62 144 LEU A N 1
ATOM 1045 C CA . LEU A 1 144 ? 11.432 3.311 -8.024 1.00 94.62 144 LEU A CA 1
ATOM 1046 C C . LEU A 1 144 ? 10.026 3.086 -7.450 1.00 94.62 144 LEU A C 1
ATOM 1048 O O . LEU A 1 144 ? 9.077 3.768 -7.842 1.00 94.62 144 LEU A O 1
ATOM 1052 N N . TRP A 1 145 ? 9.872 2.071 -6.600 1.00 94.31 145 TRP A N 1
ATOM 1053 C CA . TRP A 1 145 ? 8.602 1.458 -6.231 1.00 94.31 145 TRP A CA 1
ATOM 1054 C C . TRP A 1 145 ? 7.678 1.268 -7.445 1.00 94.31 145 TRP A C 1
ATOM 1056 O O . TRP A 1 145 ? 6.512 1.660 -7.423 1.00 94.31 145 TRP A O 1
ATOM 1066 N N . GLY A 1 146 ? 8.215 0.739 -8.550 1.00 91.00 146 GLY A N 1
ATOM 1067 C CA . GLY A 1 146 ? 7.528 0.707 -9.844 1.00 91.00 146 GLY A CA 1
ATOM 1068 C C . GLY A 1 146 ? 8.107 -0.275 -10.853 1.00 91.00 146 GLY A C 1
ATOM 1069 O O . GLY A 1 146 ? 9.101 -0.948 -10.592 1.00 91.00 146 GLY A O 1
ATOM 1070 N N . THR A 1 147 ? 7.442 -0.406 -12.004 1.00 89.06 147 THR A N 1
ATOM 1071 C CA . THR A 1 147 ? 7.798 -1.398 -13.029 1.00 89.06 147 THR A CA 1
ATOM 1072 C C . THR A 1 147 ? 8.532 -0.790 -14.217 1.00 89.06 147 THR A C 1
ATOM 1074 O O . THR A 1 147 ? 8.165 0.289 -14.677 1.00 89.06 147 THR A O 1
ATOM 1077 N N . ILE A 1 148 ? 9.507 -1.533 -14.740 1.00 87.75 148 ILE A N 1
ATOM 1078 C CA . ILE A 1 148 ? 10.255 -1.240 -15.968 1.00 87.75 148 ILE A CA 1
ATOM 1079 C C . ILE A 1 148 ? 9.959 -2.340 -16.985 1.00 87.75 148 ILE A C 1
ATOM 1081 O O . ILE A 1 148 ? 10.001 -3.527 -16.646 1.00 87.75 148 ILE A O 1
ATOM 1085 N N . VAL A 1 149 ? 9.659 -1.961 -18.223 1.00 86.31 149 VAL A N 1
ATOM 1086 C CA . VAL A 1 149 ? 9.427 -2.888 -19.332 1.00 86.31 149 VAL A CA 1
ATOM 1087 C C . VAL A 1 149 ? 10.755 -3.472 -19.806 1.00 86.31 149 VAL A C 1
ATOM 1089 O O . VAL A 1 149 ? 11.667 -2.758 -20.227 1.00 86.31 149 VAL A O 1
ATOM 1092 N N . TYR A 1 150 ? 10.859 -4.795 -19.746 1.00 77.25 150 TYR A N 1
ATOM 1093 C CA . TYR A 1 150 ? 12.061 -5.524 -20.116 1.00 77.25 150 TYR A CA 1
ATOM 1094 C C . TYR A 1 150 ? 11.989 -6.053 -21.560 1.00 77.25 150 TYR A C 1
ATOM 1096 O O . TYR A 1 150 ? 10.928 -6.542 -21.955 1.00 77.25 150 TYR A O 1
ATOM 1104 N N . PRO A 1 151 ? 13.098 -6.043 -22.330 1.00 76.69 151 PRO A N 1
ATOM 1105 C CA . PRO A 1 151 ? 14.387 -5.393 -22.052 1.00 76.69 151 PRO A CA 1
ATOM 1106 C C . PRO A 1 151 ? 14.417 -3.904 -22.450 1.00 76.69 151 PRO A C 1
ATOM 1108 O O . PRO A 1 151 ? 15.346 -3.196 -22.076 1.00 76.69 151 PRO A O 1
ATOM 1111 N N . ASP A 1 152 ? 13.422 -3.426 -23.199 1.00 79.06 152 ASP A N 1
ATOM 1112 C CA . ASP A 1 152 ? 13.459 -2.150 -23.925 1.00 79.06 152 ASP A CA 1
ATOM 1113 C C . ASP A 1 152 ? 13.810 -0.928 -23.069 1.00 79.06 152 ASP A C 1
ATOM 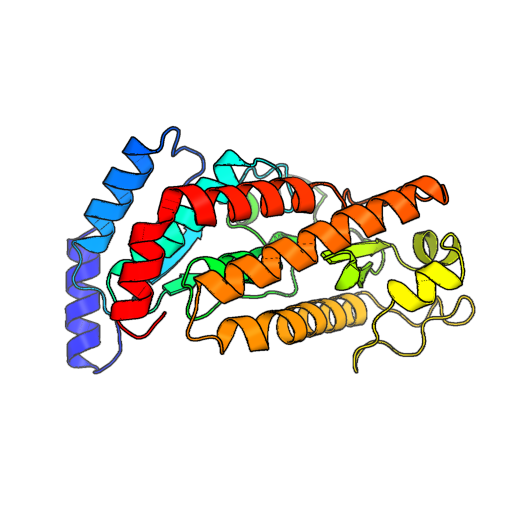1115 O O . ASP A 1 152 ? 14.681 -0.140 -23.439 1.00 79.06 152 ASP A O 1
ATOM 1119 N N . GLU A 1 153 ? 13.126 -0.735 -21.941 1.00 83.50 153 GLU A N 1
ATOM 1120 C CA . GLU A 1 153 ? 13.351 0.433 -21.081 1.00 83.50 153 GLU A CA 1
ATOM 1121 C C . GLU A 1 153 ? 14.657 0.296 -20.303 1.00 83.50 153 GLU A C 1
ATOM 1123 O O . GLU A 1 153 ? 15.343 1.283 -20.048 1.00 83.50 153 GLU A O 1
ATOM 1128 N N . LEU A 1 154 ? 15.050 -0.938 -19.986 1.00 79.06 154 LEU A N 1
ATOM 1129 C CA . LEU A 1 154 ? 16.310 -1.200 -19.314 1.00 79.06 154 LEU A CA 1
ATOM 1130 C C . LEU A 1 154 ? 17.512 -0.798 -20.176 1.00 79.06 154 LEU A C 1
ATOM 1132 O O . LEU A 1 154 ? 18.438 -0.165 -19.674 1.00 79.06 154 LEU A O 1
ATOM 1136 N N . LEU A 1 155 ? 17.502 -1.164 -21.460 1.00 78.38 155 LEU A N 1
ATOM 1137 C CA . LEU A 1 155 ? 18.603 -0.882 -22.389 1.00 78.38 155 LEU A CA 1
ATOM 1138 C C . LEU A 1 155 ? 18.855 0.618 -22.581 1.00 78.38 155 LEU A C 1
ATOM 1140 O O . LEU A 1 155 ? 19.955 1.012 -22.961 1.00 78.38 155 LEU A O 1
ATOM 1144 N N . GLN A 1 156 ? 17.844 1.442 -22.316 1.00 84.06 156 GLN A N 1
ATOM 1145 C CA . GLN A 1 156 ? 17.909 2.896 -22.436 1.00 84.06 156 GLN A CA 1
ATOM 1146 C C . GLN A 1 156 ? 18.442 3.576 -21.167 1.00 84.06 156 GLN A C 1
ATOM 1148 O O . GLN A 1 156 ? 18.812 4.748 -21.216 1.00 84.06 156 GLN A O 1
ATOM 1153 N N . LEU A 1 157 ? 18.505 2.870 -20.032 1.00 84.06 157 LEU A N 1
ATOM 1154 C CA . LEU A 1 157 ? 19.016 3.442 -18.789 1.00 84.06 157 LEU A CA 1
ATOM 1155 C C . LEU A 1 157 ? 20.547 3.582 -18.831 1.00 84.06 157 LEU A C 1
ATOM 1157 O O . LEU A 1 157 ? 21.240 2.615 -19.151 1.00 84.06 157 LEU A O 1
ATOM 1161 N N . PRO A 1 158 ? 21.108 4.729 -18.411 1.00 86.56 158 PRO A N 1
ATOM 1162 C CA . PRO A 1 158 ? 22.537 4.861 -18.145 1.0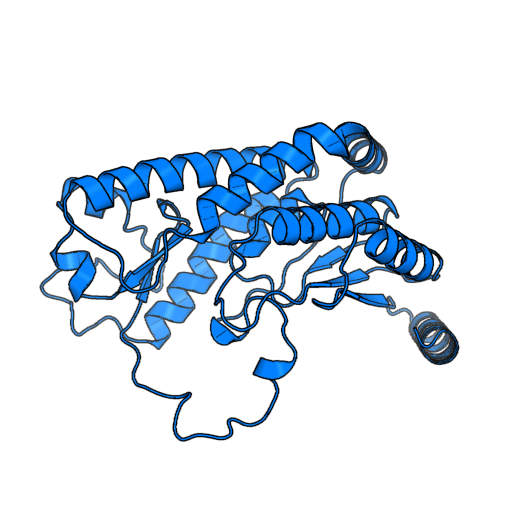0 86.56 158 PRO A CA 1
ATOM 1163 C C . PRO A 1 158 ? 23.037 3.801 -17.143 1.00 86.56 158 PRO A C 1
ATOM 1165 O O . PRO A 1 158 ? 22.334 3.527 -16.166 1.00 86.56 158 PRO A O 1
ATOM 1168 N N . PRO A 1 159 ? 24.268 3.263 -17.286 1.00 85.62 159 PRO A N 1
ATOM 1169 C CA . PRO A 1 159 ? 24.788 2.211 -16.401 1.00 85.62 159 PRO A CA 1
ATOM 1170 C C . PRO A 1 159 ? 24.747 2.558 -14.905 1.00 85.62 159 PRO A C 1
ATOM 1172 O O . PRO A 1 159 ? 24.456 1.704 -14.073 1.00 85.62 159 PRO A O 1
ATOM 1175 N N . ALA A 1 160 ? 24.985 3.826 -14.555 1.00 86.44 160 ALA A N 1
ATOM 1176 C CA . ALA A 1 160 ? 24.896 4.289 -13.172 1.00 86.44 160 ALA A CA 1
ATOM 1177 C C . ALA A 1 160 ? 23.479 4.126 -12.594 1.00 86.44 160 ALA A C 1
ATOM 1179 O O . ALA A 1 160 ? 23.329 3.655 -11.471 1.00 86.44 160 ALA A O 1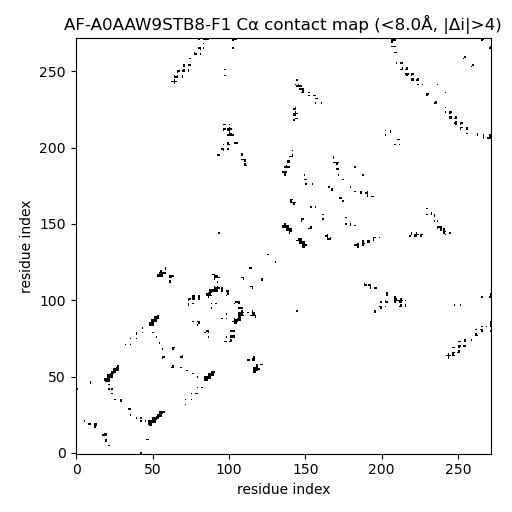
ATOM 1180 N N . LEU A 1 161 ? 22.445 4.451 -13.379 1.00 89.06 161 LEU A N 1
ATOM 1181 C CA . LEU A 1 161 ? 21.050 4.289 -12.969 1.00 89.06 161 LEU A CA 1
ATOM 1182 C C . LEU A 1 161 ? 20.639 2.816 -12.934 1.00 89.06 161 LEU A C 1
ATOM 1184 O O . LEU A 1 161 ? 19.903 2.428 -12.032 1.00 89.06 161 LEU A O 1
ATOM 1188 N N . GLN A 1 162 ? 21.151 1.980 -13.843 1.00 86.69 162 GLN A N 1
ATOM 1189 C CA . GLN A 1 162 ? 20.908 0.532 -13.803 1.00 86.69 162 GLN A CA 1
ATOM 1190 C C . GLN A 1 162 ? 21.349 -0.079 -12.465 1.00 86.69 162 GLN A C 1
ATOM 1192 O O . GLN A 1 162 ? 20.570 -0.800 -11.846 1.00 86.69 162 GLN A O 1
ATOM 1197 N N . ASN A 1 163 ? 22.541 0.273 -11.973 1.00 84.75 163 ASN A N 1
ATOM 1198 C CA . ASN A 1 163 ? 23.067 -0.239 -10.700 1.00 84.75 163 ASN A CA 1
ATOM 1199 C C . ASN A 1 163 ? 22.217 0.159 -9.484 1.00 84.75 163 ASN A C 1
ATOM 1201 O O . ASN A 1 163 ? 22.198 -0.556 -8.486 1.00 84.75 163 ASN A O 1
ATOM 1205 N N . THR A 1 164 ? 21.528 1.300 -9.549 1.00 88.25 164 THR A N 1
ATOM 1206 C CA . THR A 1 164 ? 20.621 1.747 -8.486 1.00 88.25 164 THR A CA 1
ATOM 1207 C C . THR A 1 164 ? 19.243 1.109 -8.615 1.00 88.25 164 THR A C 1
ATOM 1209 O O . THR A 1 164 ? 18.647 0.729 -7.617 1.00 88.25 164 THR A O 1
ATOM 1212 N N . ILE A 1 165 ? 18.721 1.004 -9.834 1.00 88.62 165 ILE A N 1
ATOM 1213 C CA . ILE A 1 165 ? 17.332 0.627 -10.111 1.00 88.62 165 ILE A CA 1
ATOM 1214 C C . ILE A 1 165 ? 17.130 -0.894 -10.084 1.00 88.62 165 ILE A C 1
ATOM 1216 O O . ILE A 1 165 ? 16.052 -1.364 -9.701 1.00 88.62 165 ILE A O 1
ATOM 1220 N N . LEU A 1 166 ? 18.140 -1.665 -10.490 1.00 85.88 166 LEU A N 1
ATOM 1221 C CA . LEU A 1 166 ? 18.053 -3.116 -10.607 1.00 85.88 166 LEU A CA 1
ATOM 1222 C C . LEU A 1 166 ? 18.511 -3.803 -9.328 1.00 85.88 166 LEU A C 1
ATOM 1224 O O . LEU A 1 166 ? 19.687 -4.095 -9.135 1.00 85.88 166 LEU A O 1
ATOM 1228 N N . LEU A 1 167 ? 17.547 -4.115 -8.465 1.00 85.75 167 LEU A N 1
ATOM 1229 C CA . LEU A 1 167 ? 17.788 -4.968 -7.309 1.00 85.75 167 LEU A CA 1
ATOM 1230 C C . LEU A 1 167 ? 17.484 -6.420 -7.649 1.00 85.75 167 LEU A C 1
ATOM 1232 O O . LEU A 1 167 ? 16.362 -6.762 -8.015 1.00 85.75 167 LEU A O 1
ATOM 1236 N N . HIS A 1 168 ? 18.472 -7.296 -7.493 1.00 83.75 168 HIS A N 1
ATOM 1237 C CA . HIS A 1 168 ? 18.287 -8.713 -7.771 1.00 83.75 168 HIS A CA 1
ATOM 1238 C C . HIS A 1 168 ? 17.510 -9.427 -6.653 1.00 83.75 168 HIS A C 1
ATOM 1240 O O . HIS A 1 168 ? 17.561 -9.081 -5.478 1.00 83.75 168 HIS A O 1
ATOM 1246 N N . SER A 1 169 ? 16.787 -10.459 -7.061 1.00 88.19 169 SER A N 1
ATOM 1247 C CA . SER A 1 169 ? 16.077 -11.451 -6.258 1.00 88.19 169 SER A CA 1
ATOM 1248 C C . SER A 1 169 ? 16.572 -12.849 -6.653 1.00 88.19 169 SER A C 1
ATOM 1250 O O . SER A 1 169 ? 17.138 -12.990 -7.740 1.00 88.19 169 SER A O 1
ATOM 1252 N N . PRO A 1 170 ? 16.258 -13.909 -5.888 1.00 88.50 170 PRO A N 1
ATOM 1253 C CA . PRO A 1 170 ? 16.545 -15.292 -6.289 1.00 88.50 170 PRO A CA 1
ATOM 1254 C C . PRO A 1 170 ? 15.920 -15.701 -7.631 1.00 88.50 170 PRO A C 1
ATOM 1256 O O . PRO A 1 170 ? 16.348 -16.671 -8.247 1.00 88.50 170 PRO A O 1
ATOM 1259 N N . TYR A 1 171 ? 14.901 -14.965 -8.080 1.00 84.31 171 TYR A N 1
ATOM 1260 C CA . TYR A 1 171 ? 14.226 -15.197 -9.352 1.00 84.31 171 TYR A CA 1
ATOM 1261 C C . TYR A 1 171 ? 14.835 -14.403 -10.498 1.00 84.31 171 TYR A C 1
ATOM 1263 O O . TYR A 1 171 ? 14.504 -14.705 -11.630 1.00 84.31 171 TYR A O 1
ATOM 1271 N N . SER A 1 172 ? 15.698 -13.417 -10.217 1.00 76.00 172 SER A N 1
ATOM 1272 C CA . SER A 1 172 ? 16.327 -12.530 -11.197 1.00 76.00 172 SER A CA 1
ATOM 1273 C C . SER A 1 172 ? 17.834 -12.696 -11.234 1.00 76.00 172 SER A C 1
ATOM 1275 O O . SER A 1 172 ? 18.542 -12.086 -10.433 1.00 76.00 172 SER A O 1
ATOM 1277 N N . GLY A 1 173 ? 18.312 -13.482 -12.204 1.00 67.12 173 GLY A N 1
ATOM 1278 C CA . GLY A 1 173 ? 19.729 -13.528 -12.556 1.00 67.12 173 GLY A CA 1
ATOM 1279 C C . GLY A 1 173 ? 20.281 -12.144 -12.922 1.00 67.12 173 GLY A C 1
ATOM 1280 O O . GLY A 1 173 ? 19.536 -11.164 -13.014 1.00 67.12 173 GLY A O 1
ATOM 1281 N N . ALA A 1 174 ? 21.598 -12.062 -13.129 1.00 63.25 174 ALA A N 1
ATOM 1282 C CA . ALA A 1 174 ? 22.237 -10.830 -13.579 1.00 63.25 174 ALA A CA 1
ATOM 1283 C C . ALA A 1 174 ? 21.567 -10.353 -14.875 1.00 63.25 174 ALA A C 1
ATOM 1285 O O . ALA A 1 174 ? 21.512 -11.067 -15.883 1.00 63.25 174 ALA A O 1
ATOM 1286 N N . VAL A 1 175 ? 21.002 -9.154 -14.813 1.00 59.16 175 VAL A N 1
ATOM 1287 C CA . VAL A 1 175 ? 20.236 -8.590 -15.909 1.00 59.16 175 VAL A CA 1
ATOM 1288 C C . VAL A 1 175 ? 21.246 -7.952 -16.853 1.00 59.16 175 VAL A C 1
ATOM 1290 O O . VAL A 1 175 ? 21.956 -7.029 -16.468 1.00 59.16 175 VAL A O 1
ATOM 1293 N N . SER A 1 176 ? 21.356 -8.476 -18.072 1.00 57.34 176 SER A N 1
ATOM 1294 C CA . SER A 1 176 ? 22.260 -7.942 -19.089 1.00 57.34 176 SER A CA 1
ATOM 1295 C C . SER A 1 176 ? 21.533 -7.764 -20.413 1.00 57.34 176 SER A C 1
ATOM 1297 O O . SER A 1 176 ? 20.525 -8.421 -20.683 1.00 57.34 176 SER A O 1
ATOM 1299 N N . THR A 1 177 ? 22.091 -6.911 -21.264 1.00 53.72 177 THR A N 1
ATOM 1300 C CA . THR A 1 177 ? 21.634 -6.715 -22.644 1.00 53.72 177 THR A CA 1
ATOM 1301 C C . THR A 1 177 ? 21.735 -8.000 -23.481 1.00 53.72 177 THR A C 1
ATOM 1303 O O . THR A 1 177 ? 21.010 -8.165 -24.456 1.00 53.72 177 THR A O 1
ATOM 1306 N N . VAL A 1 178 ? 22.597 -8.935 -23.063 1.00 50.38 178 VAL A N 1
ATOM 1307 C CA . VAL A 1 178 ? 22.898 -10.206 -23.739 1.00 50.38 178 VAL A CA 1
ATOM 1308 C C . VAL A 1 178 ? 21.942 -11.329 -23.309 1.00 50.38 178 VAL A C 1
ATOM 1310 O O . VAL A 1 178 ? 21.679 -12.246 -24.080 1.00 50.38 178 VAL A O 1
ATOM 1313 N N . THR A 1 179 ? 21.375 -11.251 -22.101 1.00 55.69 179 THR A N 1
ATOM 1314 C CA . THR A 1 179 ? 20.461 -12.259 -21.527 1.00 55.69 179 THR A CA 1
ATOM 1315 C C . THR A 1 179 ? 18.978 -11.888 -21.662 1.00 55.69 179 THR A C 1
ATOM 1317 O O . THR A 1 179 ? 18.129 -12.533 -21.051 1.00 55.69 179 THR A O 1
ATOM 1320 N N . ALA A 1 180 ? 18.658 -10.898 -22.507 1.00 55.31 180 ALA A N 1
ATOM 1321 C CA . ALA A 1 180 ? 17.314 -10.363 -22.766 1.00 55.31 180 ALA A CA 1
ATOM 1322 C C . ALA A 1 180 ? 16.229 -11.408 -23.088 1.00 55.31 180 ALA A C 1
ATOM 1324 O O . ALA A 1 180 ? 15.049 -11.184 -22.839 1.00 55.31 180 ALA A O 1
ATOM 1325 N N . THR A 1 181 ? 16.608 -12.572 -23.605 1.00 56.81 181 THR A N 1
ATOM 1326 C CA . THR A 1 181 ? 15.688 -13.673 -23.925 1.00 56.81 181 THR A CA 1
ATOM 1327 C C . THR A 1 181 ? 15.391 -14.605 -22.742 1.00 56.81 181 THR A C 1
ATOM 1329 O O . THR A 1 181 ? 14.486 -15.434 -22.835 1.00 56.81 181 THR A O 1
ATOM 1332 N N . ALA A 1 182 ? 16.109 -14.483 -21.619 1.00 65.19 182 ALA A N 1
ATOM 1333 C CA . ALA A 1 182 ? 15.968 -15.373 -20.464 1.00 65.19 182 ALA A CA 1
ATOM 1334 C C . ALA A 1 182 ? 14.883 -14.934 -19.464 1.00 65.19 182 ALA A C 1
ATOM 1336 O O . ALA A 1 182 ? 14.370 -15.776 -18.734 1.00 65.19 182 ALA A O 1
ATOM 1337 N N . TRP A 1 183 ? 14.522 -13.646 -19.416 1.00 78.38 183 TRP A N 1
ATOM 1338 C CA . TRP A 1 183 ? 13.560 -13.122 -18.439 1.00 78.38 183 TRP A CA 1
ATOM 1339 C C . TRP A 1 183 ? 12.117 -13.366 -18.883 1.00 78.38 183 TRP A C 1
ATOM 1341 O O . TRP A 1 183 ? 11.606 -12.671 -19.762 1.00 78.38 183 TRP A O 1
ATOM 1351 N N . GLN A 1 184 ? 11.444 -14.345 -18.281 1.00 79.56 184 GLN A N 1
ATOM 1352 C CA . GLN A 1 184 ? 10.074 -14.689 -18.651 1.00 79.56 184 GLN A CA 1
ATOM 1353 C C . GLN A 1 184 ? 9.047 -13.975 -17.769 1.00 79.56 184 GLN A C 1
ATOM 1355 O O . GLN A 1 184 ? 9.312 -13.549 -16.644 1.00 79.56 184 GLN A O 1
ATOM 1360 N N . LYS A 1 185 ? 7.806 -13.905 -18.255 1.00 81.50 185 LYS A N 1
ATOM 1361 C CA . LYS A 1 185 ? 6.667 -13.304 -17.539 1.00 81.50 185 LYS A CA 1
ATOM 1362 C C . LYS A 1 185 ? 6.464 -13.888 -16.132 1.00 81.50 185 LYS A C 1
ATOM 1364 O O . LYS A 1 185 ? 6.108 -13.169 -15.202 1.00 81.50 185 LYS A O 1
ATOM 1369 N N . TRP A 1 186 ? 6.711 -15.185 -15.955 1.00 85.31 186 TRP A N 1
ATOM 1370 C CA . TRP A 1 186 ? 6.610 -15.826 -14.643 1.00 85.31 186 TRP A CA 1
ATOM 1371 C C . TRP A 1 186 ? 7.745 -15.420 -13.690 1.00 85.31 186 TRP A C 1
ATOM 1373 O O . TRP A 1 186 ? 7.524 -15.289 -12.485 1.00 85.31 186 TRP A O 1
ATOM 1383 N N . ASP A 1 187 ? 8.943 -15.159 -14.214 1.00 86.38 187 ASP A N 1
ATOM 1384 C CA . ASP A 1 187 ? 10.075 -14.659 -13.426 1.00 86.38 187 ASP A CA 1
ATOM 1385 C C . ASP A 1 187 ? 9.810 -13.233 -12.954 1.00 86.38 187 ASP A C 1
ATOM 1387 O O . ASP A 1 187 ? 9.954 -12.953 -11.764 1.00 86.38 187 ASP A O 1
ATOM 1391 N N . SER A 1 188 ? 9.284 -12.379 -13.840 1.00 87.44 188 SER A N 1
ATOM 1392 C CA . SER A 1 188 ? 8.782 -11.042 -13.504 1.00 87.44 188 SER A CA 1
ATOM 1393 C C . SER A 1 188 ? 7.840 -11.047 -12.305 1.00 87.44 188 SER A C 1
ATOM 1395 O O . SER A 1 188 ? 8.000 -10.250 -11.382 1.00 87.44 188 SER A O 1
ATOM 1397 N N . TYR A 1 189 ? 6.852 -11.941 -12.307 1.00 89.00 189 TYR A N 1
ATOM 1398 C CA . TYR A 1 189 ? 5.853 -12.005 -11.247 1.00 89.00 189 TYR A CA 1
ATOM 1399 C C . TYR A 1 189 ? 6.428 -12.477 -9.914 1.00 89.00 189 TYR A C 1
ATOM 1401 O O . TYR A 1 189 ? 6.152 -11.862 -8.882 1.00 89.00 189 TYR A O 1
ATOM 1409 N N . ARG A 1 190 ? 7.257 -13.525 -9.925 1.00 90.38 190 ARG A N 1
ATOM 1410 C CA . ARG A 1 190 ? 7.914 -14.026 -8.708 1.00 90.38 190 ARG A CA 1
ATOM 1411 C C . ARG A 1 190 ? 8.878 -12.999 -8.128 1.00 90.38 190 ARG A C 1
ATOM 1413 O O . ARG A 1 190 ? 8.852 -12.752 -6.926 1.00 90.38 190 ARG A O 1
ATOM 1420 N N . HIS A 1 191 ? 9.672 -12.366 -8.987 1.00 92.00 191 HIS A N 1
ATOM 1421 C CA . HIS A 1 191 ? 10.560 -11.270 -8.625 1.00 92.00 191 HIS A CA 1
ATOM 1422 C C . HIS A 1 191 ? 9.791 -10.113 -7.981 1.00 92.00 191 HIS A C 1
ATOM 1424 O O . HIS A 1 191 ? 10.137 -9.686 -6.887 1.00 92.00 191 HIS A O 1
ATOM 1430 N N . MET A 1 192 ? 8.713 -9.652 -8.614 1.00 91.94 192 MET A N 1
ATOM 1431 C CA . MET A 1 192 ? 7.886 -8.561 -8.104 1.00 91.94 192 MET A CA 1
ATOM 1432 C C . MET A 1 192 ? 7.300 -8.869 -6.725 1.00 91.94 192 MET A C 1
ATOM 1434 O O . MET A 1 192 ? 7.446 -8.068 -5.806 1.00 91.94 192 MET A O 1
ATOM 1438 N N . VAL A 1 193 ? 6.668 -10.034 -6.557 1.00 94.12 193 VAL A N 1
ATOM 1439 C CA . VAL A 1 193 ? 6.106 -10.437 -5.259 1.00 94.12 193 VAL A CA 1
ATOM 1440 C C . VAL A 1 193 ? 7.208 -10.537 -4.205 1.00 94.12 193 VAL A C 1
ATOM 1442 O O . VAL A 1 193 ? 7.029 -10.045 -3.095 1.00 94.12 193 VAL A O 1
ATOM 1445 N N . HIS A 1 194 ? 8.365 -11.104 -4.555 1.00 94.75 194 HIS A N 1
ATOM 1446 C CA . HIS A 1 194 ? 9.514 -11.174 -3.658 1.00 94.75 194 HIS A CA 1
ATOM 1447 C C . HIS A 1 194 ? 10.000 -9.786 -3.229 1.00 94.75 194 HIS A C 1
ATOM 1449 O O . HIS A 1 194 ? 10.156 -9.554 -2.037 1.00 94.75 194 HIS A O 1
ATOM 1455 N N . GLN A 1 195 ? 10.192 -8.858 -4.169 1.00 94.81 195 GLN A N 1
ATOM 1456 C CA . GLN A 1 195 ? 10.642 -7.496 -3.874 1.00 94.81 195 GLN A CA 1
ATOM 1457 C C . GLN A 1 195 ? 9.663 -6.756 -2.953 1.00 94.81 195 GLN A C 1
ATOM 1459 O O . GLN A 1 195 ? 10.085 -6.167 -1.959 1.00 94.81 195 GLN A O 1
ATOM 1464 N N . ILE A 1 196 ? 8.353 -6.854 -3.221 1.00 95.56 196 ILE A N 1
ATOM 1465 C CA . ILE A 1 196 ? 7.329 -6.251 -2.356 1.00 95.56 196 ILE A CA 1
ATOM 1466 C C . ILE A 1 196 ? 7.388 -6.872 -0.955 1.00 95.56 196 ILE A C 1
ATOM 1468 O O . ILE A 1 196 ? 7.408 -6.131 0.022 1.00 95.56 196 ILE A O 1
ATOM 1472 N N . ILE A 1 197 ? 7.457 -8.205 -0.837 1.00 95.50 197 ILE A N 1
ATOM 1473 C CA . ILE A 1 197 ? 7.540 -8.894 0.462 1.00 95.50 197 ILE A CA 1
ATOM 1474 C C . ILE A 1 197 ? 8.795 -8.473 1.228 1.00 95.50 197 ILE A C 1
ATOM 1476 O O . ILE A 1 197 ? 8.697 -8.152 2.411 1.00 95.50 197 ILE A O 1
ATOM 1480 N N . MET A 1 198 ? 9.958 -8.450 0.576 1.00 96.06 198 MET A N 1
ATOM 1481 C CA . MET A 1 198 ? 11.218 -8.061 1.212 1.00 96.06 198 MET A CA 1
ATOM 1482 C C . MET A 1 198 ? 11.169 -6.624 1.731 1.00 96.06 198 MET A C 1
ATOM 1484 O O . MET A 1 198 ? 11.654 -6.361 2.829 1.00 96.06 198 MET A O 1
ATOM 1488 N N . TYR A 1 199 ? 10.537 -5.721 0.979 1.00 97.00 199 TYR A N 1
ATOM 1489 C CA . TYR A 1 199 ? 10.333 -4.338 1.396 1.00 97.00 199 TYR A CA 1
ATOM 1490 C C . TYR A 1 199 ? 9.377 -4.216 2.591 1.00 97.00 199 TYR A C 1
ATOM 1492 O O . TYR A 1 199 ? 9.688 -3.542 3.569 1.00 97.00 199 TYR A O 1
ATOM 1500 N N . VAL A 1 200 ? 8.213 -4.873 2.541 1.00 96.88 200 VAL A N 1
ATOM 1501 C CA . VAL A 1 200 ? 7.165 -4.671 3.557 1.00 96.88 200 VAL A CA 1
ATOM 1502 C C . VAL A 1 200 ? 7.317 -5.538 4.803 1.00 96.88 200 VAL A C 1
ATOM 1504 O O . VAL A 1 200 ? 6.715 -5.219 5.819 1.00 96.88 200 VAL A O 1
ATOM 1507 N N . SER A 1 201 ? 8.107 -6.614 4.771 1.00 96.62 201 SER A N 1
ATOM 1508 C CA . SER A 1 201 ? 8.338 -7.477 5.943 1.00 96.62 201 SER A CA 1
ATOM 1509 C C . SER A 1 201 ? 8.832 -6.719 7.186 1.00 96.62 201 SER A C 1
ATOM 1511 O O . SER A 1 201 ? 8.247 -6.920 8.250 1.00 96.62 201 SER A O 1
ATOM 1513 N N . PRO A 1 202 ? 9.844 -5.827 7.109 1.00 96.75 202 PRO A N 1
ATOM 1514 C CA . PRO A 1 202 ? 10.238 -5.022 8.267 1.00 96.75 202 PRO A CA 1
ATOM 1515 C C . PRO A 1 202 ? 9.141 -4.046 8.717 1.00 96.75 202 PRO A C 1
ATOM 1517 O O . PRO A 1 202 ? 9.004 -3.813 9.914 1.00 96.75 202 PRO A O 1
ATOM 1520 N N . LEU A 1 203 ? 8.326 -3.520 7.794 1.00 96.94 203 LEU A N 1
ATOM 1521 C CA . LEU A 1 203 ? 7.188 -2.658 8.138 1.00 96.94 203 LEU A CA 1
ATOM 1522 C C . LEU A 1 203 ? 6.108 -3.443 8.893 1.00 96.94 203 LEU A C 1
ATOM 1524 O O . LEU A 1 203 ? 5.587 -2.963 9.891 1.00 96.94 203 LEU A O 1
ATOM 1528 N N . ALA A 1 204 ? 5.822 -4.669 8.452 1.00 94.88 204 ALA A N 1
ATOM 1529 C CA . ALA A 1 204 ? 4.872 -5.579 9.085 1.00 94.88 204 ALA A CA 1
ATOM 1530 C C . ALA A 1 204 ? 5.320 -6.043 10.478 1.00 94.88 204 ALA A C 1
ATOM 1532 O O . ALA A 1 204 ? 4.491 -6.335 11.335 1.00 94.88 204 ALA A O 1
ATOM 1533 N N . ALA A 1 205 ? 6.634 -6.133 10.698 1.00 93.69 205 ALA A N 1
ATOM 1534 C CA . ALA A 1 205 ? 7.216 -6.460 11.994 1.00 93.69 205 ALA A CA 1
ATOM 1535 C C . ALA A 1 205 ? 7.285 -5.251 12.947 1.00 93.69 205 ALA A C 1
ATOM 1537 O O . ALA A 1 205 ? 7.562 -5.434 14.133 1.00 93.69 205 ALA A O 1
ATOM 1538 N N . SER A 1 206 ? 7.051 -4.031 12.450 1.00 91.94 206 SER A N 1
ATOM 1539 C CA . SER A 1 206 ? 7.051 -2.824 13.273 1.00 91.94 206 SER A CA 1
ATOM 1540 C C . SER A 1 206 ? 5.831 -2.795 14.191 1.00 91.94 206 SER A C 1
ATOM 1542 O O . SER A 1 206 ? 4.694 -2.889 13.734 1.00 91.94 206 SER A O 1
ATOM 1544 N N . ALA A 1 207 ? 6.060 -2.590 15.488 1.00 90.06 207 ALA A N 1
ATOM 1545 C CA . ALA A 1 207 ? 4.993 -2.262 16.434 1.00 90.06 207 ALA A CA 1
ATOM 1546 C C . ALA A 1 207 ? 4.569 -0.781 16.349 1.00 90.06 207 ALA A C 1
ATOM 1548 O O . ALA A 1 207 ? 3.566 -0.383 16.934 1.00 90.06 207 ALA A O 1
ATOM 1549 N N . ASP A 1 208 ? 5.327 0.045 15.625 1.00 95.31 208 ASP A N 1
ATOM 1550 C CA . ASP A 1 208 ? 5.052 1.466 15.447 1.00 95.31 208 ASP A CA 1
ATOM 1551 C C . ASP A 1 208 ? 4.600 1.730 14.003 1.00 95.31 208 ASP A C 1
ATOM 1553 O O . ASP A 1 208 ? 5.407 1.832 13.070 1.00 95.31 208 ASP A O 1
ATOM 1557 N N . ALA A 1 209 ? 3.279 1.828 13.819 1.00 97.19 209 ALA A N 1
ATOM 1558 C CA . ALA A 1 209 ? 2.666 2.149 12.531 1.00 97.19 209 ALA A CA 1
ATOM 1559 C C . ALA A 1 209 ? 3.056 3.554 12.042 1.00 97.19 209 ALA A C 1
ATOM 1561 O O . ALA A 1 209 ? 3.205 3.780 10.840 1.00 97.19 209 ALA A O 1
ATOM 1562 N N . ARG A 1 210 ? 3.289 4.500 12.961 1.00 97.75 210 ARG A N 1
ATOM 1563 C CA . ARG A 1 210 ? 3.711 5.860 12.613 1.00 97.75 210 ARG A CA 1
ATOM 1564 C C . ARG A 1 210 ? 5.121 5.844 12.035 1.00 97.75 210 ARG A C 1
ATOM 1566 O O . ARG A 1 210 ? 5.358 6.474 11.004 1.00 97.75 210 ARG A O 1
ATOM 1573 N N . GLN A 1 211 ? 6.032 5.099 12.659 1.00 97.50 211 GLN A N 1
ATOM 1574 C CA . GLN A 1 211 ? 7.380 4.889 12.135 1.00 97.50 211 GLN A CA 1
ATOM 1575 C C . GLN A 1 211 ? 7.337 4.187 10.772 1.00 97.50 211 GLN A C 1
ATOM 1577 O O . GLN A 1 211 ? 8.013 4.625 9.842 1.00 97.50 211 GLN A O 1
ATOM 1582 N N . ALA A 1 212 ? 6.502 3.154 10.616 1.00 97.88 212 ALA A N 1
ATOM 1583 C CA . ALA A 1 212 ? 6.332 2.478 9.330 1.00 97.88 212 ALA A CA 1
ATOM 1584 C C . ALA A 1 212 ? 5.850 3.450 8.235 1.00 97.88 212 ALA A C 1
ATOM 1586 O O . ALA A 1 212 ? 6.401 3.460 7.134 1.00 97.88 212 ALA A O 1
ATOM 1587 N N . MET A 1 213 ? 4.885 4.324 8.544 1.00 98.50 213 MET A N 1
ATOM 1588 C CA . MET A 1 213 ? 4.420 5.365 7.623 1.00 98.50 213 MET A CA 1
ATOM 1589 C C . MET A 1 213 ? 5.536 6.364 7.271 1.00 98.50 213 MET A C 1
ATOM 1591 O O . MET A 1 213 ? 5.690 6.720 6.104 1.00 98.50 213 MET A O 1
ATOM 1595 N N . GLN A 1 214 ? 6.353 6.788 8.242 1.00 98.44 214 GLN A N 1
ATOM 1596 C CA . GLN A 1 214 ? 7.505 7.670 8.000 1.00 98.44 214 GLN A CA 1
ATOM 1597 C C . GLN A 1 214 ? 8.532 7.040 7.050 1.00 98.44 214 GLN A C 1
ATOM 1599 O O . GLN A 1 214 ? 8.990 7.712 6.123 1.00 98.44 214 GLN A O 1
ATOM 1604 N N . THR A 1 215 ? 8.862 5.759 7.245 1.00 98.38 215 THR A N 1
ATOM 1605 C CA . THR A 1 215 ? 9.748 5.008 6.343 1.00 98.38 215 THR A CA 1
ATOM 1606 C C . THR A 1 215 ? 9.185 4.989 4.926 1.00 98.38 215 THR A C 1
ATOM 1608 O O . THR A 1 215 ? 9.870 5.401 3.993 1.00 98.38 215 THR A O 1
ATOM 1611 N N . VAL A 1 216 ? 7.906 4.635 4.769 1.00 98.31 216 VAL A N 1
ATOM 1612 C CA . VAL A 1 216 ? 7.249 4.583 3.455 1.00 98.31 216 VAL A CA 1
ATOM 1613 C C . VAL A 1 216 ? 7.266 5.941 2.754 1.00 98.31 216 VAL A C 1
ATOM 1615 O O . VAL A 1 216 ? 7.579 6.013 1.569 1.00 98.31 216 VAL A O 1
ATOM 1618 N N . ILE A 1 217 ? 6.982 7.036 3.464 1.00 98.50 217 ILE A N 1
ATOM 1619 C CA . ILE A 1 217 ? 7.035 8.390 2.887 1.00 98.50 217 ILE A CA 1
ATOM 1620 C C . ILE A 1 217 ? 8.454 8.737 2.424 1.00 98.50 217 ILE A C 1
ATOM 1622 O O . ILE A 1 217 ? 8.620 9.273 1.328 1.00 98.50 217 ILE A O 1
ATOM 1626 N N . SER A 1 218 ? 9.469 8.426 3.234 1.00 98.38 218 SER A N 1
ATOM 1627 C CA . SER A 1 218 ? 10.876 8.666 2.892 1.00 98.38 218 SER A CA 1
ATOM 1628 C C . SER A 1 218 ? 11.298 7.893 1.638 1.00 98.38 218 SER A C 1
ATOM 1630 O O . SER A 1 218 ? 11.949 8.445 0.743 1.00 98.38 218 SER A O 1
ATOM 1632 N N . ASP A 1 219 ? 10.888 6.631 1.535 1.00 98.00 219 ASP A N 1
ATOM 1633 C CA . ASP A 1 219 ? 11.201 5.785 0.385 1.00 98.00 219 ASP A CA 1
ATOM 1634 C C . ASP A 1 219 ? 10.469 6.262 -0.876 1.00 98.00 219 ASP A C 1
ATOM 1636 O O . ASP A 1 219 ? 11.071 6.346 -1.945 1.00 98.00 219 ASP A O 1
ATOM 1640 N N . LEU A 1 220 ? 9.200 6.668 -0.758 1.00 98.12 220 LEU A N 1
ATOM 1641 C CA . LEU A 1 220 ? 8.437 7.246 -1.870 1.00 98.12 220 LEU A CA 1
ATOM 1642 C C . LEU A 1 220 ? 9.022 8.586 -2.337 1.00 98.12 220 LEU A C 1
ATOM 1644 O O . LEU A 1 220 ? 9.076 8.845 -3.538 1.00 98.12 220 LEU A O 1
ATOM 1648 N N . ALA A 1 221 ? 9.499 9.431 -1.420 1.00 97.62 221 ALA A N 1
ATOM 1649 C CA . ALA A 1 221 ? 10.200 10.665 -1.773 1.00 97.62 221 ALA A CA 1
ATOM 1650 C C . ALA A 1 221 ? 11.501 10.373 -2.542 1.00 97.62 221 ALA A C 1
ATOM 1652 O O . ALA A 1 221 ? 11.783 11.019 -3.555 1.00 97.62 221 ALA A O 1
ATOM 1653 N N . SER A 1 222 ? 12.248 9.353 -2.113 1.00 97.44 222 SER A N 1
ATOM 1654 C CA . SER A 1 222 ? 13.450 8.883 -2.812 1.00 97.44 222 SER A CA 1
ATOM 1655 C C . SER A 1 222 ? 13.116 8.326 -4.200 1.00 97.44 222 SER A C 1
ATOM 1657 O O . SER A 1 222 ? 13.793 8.658 -5.176 1.00 97.44 222 SER A O 1
ATOM 1659 N N . ALA A 1 223 ? 12.025 7.566 -4.322 1.00 96.94 223 ALA A N 1
ATOM 1660 C CA . ALA A 1 223 ? 11.524 7.067 -5.598 1.00 96.94 223 ALA A CA 1
ATOM 1661 C C . ALA A 1 223 ? 11.128 8.207 -6.548 1.00 96.94 223 ALA A C 1
ATOM 1663 O O . ALA A 1 223 ? 11.493 8.177 -7.721 1.00 96.94 223 ALA A O 1
ATOM 1664 N N . ASN A 1 224 ? 10.448 9.248 -6.056 1.00 96.56 224 ASN A N 1
ATOM 1665 C CA . ASN A 1 224 ? 10.088 10.430 -6.851 1.00 96.56 224 ASN A CA 1
ATOM 1666 C C . ASN A 1 224 ? 11.329 11.161 -7.393 1.00 96.56 224 ASN A C 1
ATOM 1668 O O . ASN A 1 224 ? 11.373 11.552 -8.566 1.00 96.56 224 ASN A O 1
ATOM 1672 N N . ALA A 1 225 ? 12.361 11.313 -6.559 1.00 96.12 225 ALA A N 1
ATOM 1673 C CA . ALA A 1 225 ? 13.636 11.884 -6.982 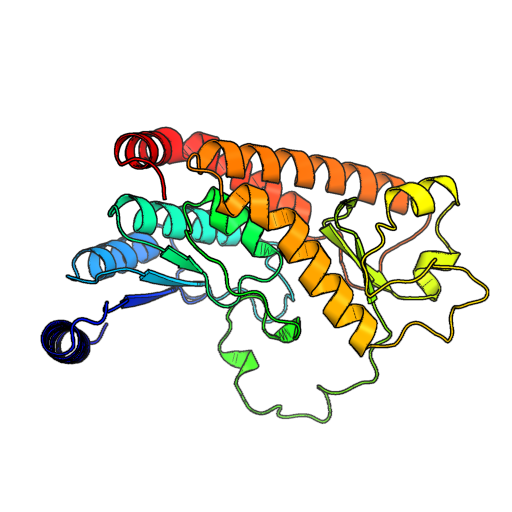1.00 96.12 225 ALA A CA 1
ATOM 1674 C C . ALA A 1 225 ? 14.318 11.009 -8.049 1.00 96.12 225 ALA A C 1
ATOM 1676 O O . ALA A 1 225 ? 14.821 11.533 -9.046 1.00 96.12 225 ALA A O 1
ATOM 1677 N N . LEU A 1 226 ? 14.291 9.683 -7.886 1.00 95.75 226 LEU A N 1
ATOM 1678 C CA . LEU A 1 226 ? 14.877 8.746 -8.844 1.00 95.75 226 LEU A CA 1
ATOM 1679 C C . LEU A 1 226 ? 14.113 8.724 -10.179 1.00 95.75 226 LEU A C 1
ATOM 1681 O O . LEU A 1 226 ? 14.742 8.762 -11.235 1.00 95.75 226 LEU A O 1
ATOM 1685 N N . HIS A 1 227 ? 12.777 8.771 -10.163 1.00 95.12 227 HIS A N 1
ATOM 1686 C CA . HIS A 1 227 ? 11.957 8.934 -11.374 1.00 95.12 227 HIS A CA 1
ATOM 1687 C C . HIS A 1 227 ? 12.300 10.223 -12.127 1.00 95.12 227 HIS A C 1
ATOM 1689 O O . HIS A 1 227 ? 12.382 10.221 -13.354 1.00 95.12 227 HIS A O 1
ATOM 1695 N N . SER A 1 228 ? 12.573 11.312 -11.403 1.00 93.69 228 SER A N 1
ATOM 1696 C CA . SER A 1 228 ? 12.993 12.584 -12.008 1.00 93.69 228 SER A CA 1
ATOM 1697 C C . SER A 1 228 ? 14.365 12.475 -12.689 1.00 93.69 228 SER A C 1
ATOM 1699 O O . SER A 1 228 ? 14.570 13.044 -13.764 1.00 93.69 228 SER A O 1
ATOM 1701 N N . GLN A 1 229 ? 15.296 11.705 -12.115 1.00 94.00 229 GLN A N 1
ATOM 1702 C CA . GLN A 1 229 ? 16.592 11.409 -12.739 1.00 94.00 229 GLN A CA 1
ATOM 1703 C C . GLN A 1 229 ? 16.435 10.548 -13.998 1.00 94.00 229 GLN A C 1
ATOM 1705 O O . GLN A 1 229 ? 17.051 10.854 -15.017 1.00 94.00 229 GLN A O 1
ATOM 1710 N N . VAL A 1 230 ? 15.578 9.521 -13.958 1.00 91.88 230 VAL A N 1
ATOM 1711 C CA . VAL A 1 230 ? 15.263 8.669 -15.121 1.00 91.88 230 VAL A CA 1
ATOM 1712 C C . VAL A 1 230 ? 14.674 9.498 -16.266 1.00 91.88 230 VAL A C 1
ATOM 1714 O O . VAL A 1 230 ? 15.137 9.393 -17.401 1.00 91.88 230 VAL A O 1
ATOM 1717 N N . HIS A 1 231 ? 13.725 10.383 -15.958 1.00 91.19 231 HIS A N 1
ATOM 1718 C CA . HIS A 1 231 ? 13.147 11.301 -16.938 1.00 91.19 231 HIS A CA 1
ATOM 1719 C C . HIS A 1 231 ? 14.197 12.261 -17.519 1.00 91.19 231 HIS A C 1
ATOM 1721 O O . HIS A 1 231 ? 14.259 12.460 -18.730 1.00 91.19 231 HIS A O 1
ATOM 1727 N N . THR A 1 232 ? 15.069 12.823 -16.675 1.00 91.12 232 THR A N 1
ATOM 1728 C CA . THR A 1 232 ? 16.164 13.713 -17.112 1.00 91.12 232 THR A CA 1
ATOM 1729 C C . THR A 1 232 ? 17.180 12.986 -17.999 1.00 91.12 232 THR A C 1
ATOM 1731 O O . THR A 1 232 ? 17.750 13.591 -18.904 1.00 91.12 232 THR A O 1
ATOM 1734 N N . ALA A 1 233 ? 17.370 11.681 -17.792 1.00 88.50 233 ALA A N 1
ATOM 1735 C CA . ALA A 1 233 ? 18.176 10.820 -18.657 1.00 88.50 233 ALA A CA 1
ATOM 1736 C C . ALA A 1 233 ? 17.492 10.473 -19.998 1.00 88.50 233 ALA A C 1
ATOM 1738 O O . ALA A 1 233 ? 18.078 9.759 -20.808 1.00 88.50 233 ALA A O 1
ATOM 1739 N N . GLY A 1 234 ? 16.278 10.978 -20.247 1.00 85.69 234 GLY A N 1
ATOM 1740 C CA . GLY A 1 234 ? 15.554 10.824 -21.509 1.00 85.69 234 GLY A CA 1
ATOM 1741 C C . GLY A 1 234 ? 14.668 9.580 -21.598 1.00 85.69 234 GLY A C 1
ATOM 1742 O O . GLY A 1 234 ? 14.110 9.326 -22.665 1.00 85.69 234 GLY A O 1
ATOM 1743 N N . LEU A 1 235 ? 14.506 8.815 -20.512 1.00 86.12 235 LEU A N 1
ATOM 1744 C CA . LEU A 1 235 ? 13.633 7.641 -20.490 1.00 86.12 235 LEU A CA 1
ATOM 1745 C C . LEU A 1 235 ? 12.255 7.985 -19.913 1.00 86.12 235 LEU A C 1
ATOM 1747 O O . LEU A 1 235 ? 12.131 8.456 -18.783 1.00 86.12 235 LEU A O 1
ATOM 1751 N N . ILE A 1 236 ? 11.207 7.668 -20.673 1.00 84.06 236 ILE A N 1
ATOM 1752 C CA . ILE A 1 236 ? 9.811 7.737 -20.230 1.00 84.06 236 ILE A CA 1
ATOM 1753 C C . ILE A 1 236 ? 9.306 6.307 -20.019 1.00 84.06 236 ILE A C 1
ATOM 1755 O O . ILE A 1 236 ? 9.268 5.517 -20.962 1.00 84.06 236 ILE A O 1
ATOM 1759 N N . LEU A 1 237 ? 8.906 5.979 -18.789 1.00 84.75 237 LEU A N 1
ATOM 1760 C CA . LEU A 1 237 ? 8.374 4.657 -18.439 1.00 84.75 237 LEU A CA 1
ATOM 1761 C C . LEU A 1 237 ? 6.944 4.493 -18.981 1.00 84.75 237 LEU A C 1
ATOM 1763 O O . LEU A 1 237 ? 6.051 5.270 -18.637 1.00 84.75 237 LEU A O 1
ATOM 1767 N N . ARG A 1 238 ? 6.709 3.469 -19.807 1.00 73.75 238 ARG A N 1
ATOM 1768 C CA . ARG A 1 238 ? 5.472 3.291 -20.593 1.00 73.75 238 ARG A CA 1
ATOM 1769 C C . ARG A 1 238 ? 4.227 2.986 -19.756 1.00 73.75 238 ARG A C 1
ATOM 1771 O O . ARG A 1 238 ? 3.126 3.319 -20.176 1.00 73.75 238 ARG A O 1
ATOM 1778 N N . ASP A 1 239 ? 4.380 2.377 -18.582 1.00 70.44 239 ASP A N 1
ATOM 1779 C CA . ASP A 1 239 ? 3.254 1.915 -17.747 1.00 70.44 239 ASP A CA 1
ATOM 1780 C C . ASP A 1 239 ? 2.766 2.958 -16.717 1.00 70.44 239 ASP A C 1
ATOM 1782 O O . ASP A 1 239 ? 2.037 2.612 -15.779 1.00 70.44 239 ASP A O 1
ATOM 1786 N N . GLY A 1 240 ? 3.216 4.216 -16.817 1.00 75.25 240 GLY A N 1
ATOM 1787 C CA . GLY A 1 240 ? 2.914 5.235 -15.807 1.00 75.25 240 GLY A CA 1
ATOM 1788 C C . GLY A 1 240 ? 3.421 4.841 -14.416 1.00 75.25 240 GLY A C 1
ATOM 1789 O O . GLY A 1 240 ? 2.822 5.188 -13.406 1.00 75.25 240 GLY A O 1
ATOM 1790 N N . SER A 1 241 ? 4.512 4.072 -14.340 1.00 80.69 241 SER A N 1
ATOM 1791 C CA . SER A 1 241 ? 5.097 3.585 -13.081 1.00 80.69 241 SER A CA 1
ATOM 1792 C C . SER A 1 241 ? 5.593 4.692 -12.144 1.00 80.69 241 SER A C 1
ATOM 1794 O O . SER A 1 241 ? 6.083 4.372 -11.070 1.00 80.69 241 SER A O 1
ATOM 1796 N N . ASN A 1 242 ? 5.514 5.954 -12.556 1.00 84.06 242 ASN A N 1
ATOM 1797 C CA . ASN A 1 242 ? 5.909 7.155 -11.826 1.00 84.06 242 ASN A CA 1
ATOM 1798 C C . ASN A 1 242 ? 4.710 8.003 -11.353 1.00 84.06 242 ASN A C 1
ATOM 1800 O O . ASN A 1 242 ? 4.915 9.103 -10.843 1.00 84.06 242 ASN A O 1
ATOM 1804 N N . SER A 1 243 ? 3.469 7.557 -11.580 1.00 88.81 243 SER A N 1
ATOM 1805 C CA . SER A 1 243 ? 2.284 8.402 -11.383 1.00 88.81 243 SER A CA 1
ATOM 1806 C C . SER A 1 243 ? 1.704 8.367 -9.969 1.00 88.81 243 SER A C 1
ATOM 1808 O O . SER A 1 243 ? 1.085 9.337 -9.543 1.00 88.81 243 SER A O 1
ATOM 1810 N N . TYR A 1 244 ? 1.883 7.272 -9.229 1.00 91.19 244 TYR A N 1
ATOM 1811 C CA . TYR A 1 244 ? 1.188 7.060 -7.954 1.00 91.19 244 TYR A CA 1
ATOM 1812 C C . TYR A 1 244 ? 2.023 7.454 -6.727 1.00 91.19 244 TYR A C 1
ATOM 1814 O O . TYR A 1 244 ? 1.468 7.856 -5.705 1.00 91.19 244 TYR A O 1
ATOM 1822 N N . GLN A 1 245 ? 3.353 7.396 -6.813 1.00 95.69 245 GLN A N 1
ATOM 1823 C CA . GLN A 1 245 ? 4.257 7.668 -5.692 1.00 95.69 245 GLN A CA 1
ATOM 1824 C C . GLN A 1 245 ? 4.118 9.084 -5.109 1.00 95.69 245 GLN A C 1
ATOM 1826 O O . GLN A 1 245 ? 4.114 9.193 -3.878 1.00 95.69 245 GLN A O 1
ATOM 1831 N N . PRO A 1 246 ? 3.965 10.164 -5.910 1.00 96.00 246 PRO A N 1
ATOM 1832 C CA . PRO A 1 246 ? 3.761 11.503 -5.362 1.00 96.00 246 PRO A CA 1
ATOM 1833 C C . PRO 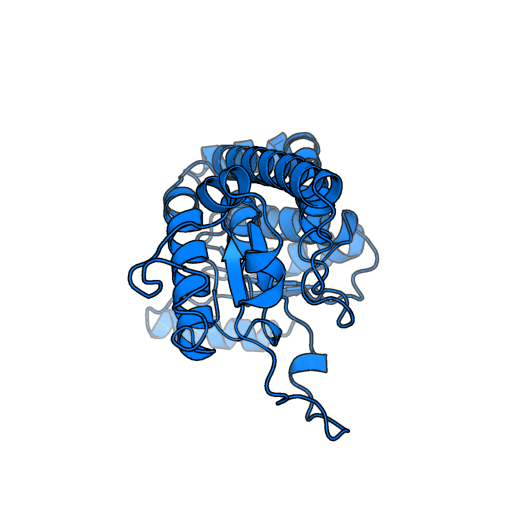A 1 246 ? 2.509 11.571 -4.490 1.00 96.00 246 PRO A C 1
ATOM 1835 O O . PRO A 1 246 ? 2.575 12.003 -3.339 1.00 96.00 246 PRO A O 1
ATOM 1838 N N . SER A 1 247 ? 1.389 11.053 -4.996 1.00 95.25 247 SER A N 1
ATOM 1839 C CA . SER A 1 247 ? 0.117 11.097 -4.282 1.00 95.25 247 SER A CA 1
ATOM 1840 C C . SER A 1 247 ? 0.134 10.267 -3.006 1.00 95.25 247 SER A C 1
ATOM 1842 O O . SER A 1 247 ? -0.447 10.662 -1.996 1.00 95.25 247 SER A O 1
ATOM 1844 N N . TRP A 1 248 ? 0.851 9.144 -3.020 1.00 97.00 248 TRP A N 1
ATOM 1845 C CA . TRP A 1 248 ? 1.029 8.283 -1.854 1.00 97.00 248 TRP A CA 1
ATOM 1846 C C . TRP A 1 248 ? 1.874 8.950 -0.773 1.00 97.00 248 TRP A C 1
ATOM 1848 O O . TRP A 1 248 ? 1.499 8.915 0.399 1.00 97.00 248 TRP A O 1
ATOM 1858 N N . ALA A 1 249 ? 2.970 9.610 -1.158 1.00 97.88 249 ALA A N 1
ATOM 1859 C CA . ALA A 1 249 ? 3.806 10.366 -0.230 1.00 97.88 249 ALA A CA 1
ATOM 1860 C C . ALA A 1 249 ? 3.032 11.541 0.389 1.00 97.88 249 ALA A C 1
ATOM 1862 O O . ALA A 1 249 ? 3.090 11.752 1.604 1.00 97.88 249 ALA A O 1
ATOM 1863 N N . SER A 1 250 ? 2.258 12.274 -0.419 1.00 98.31 250 SER A N 1
ATOM 1864 C CA . SER A 1 250 ? 1.394 13.360 0.058 1.00 98.31 250 SER A CA 1
ATOM 1865 C C . SER A 1 250 ? 0.315 12.860 1.020 1.00 98.31 250 SER A C 1
ATOM 1867 O O . SER A 1 250 ? 0.157 13.430 2.100 1.00 98.31 250 SER A O 1
ATOM 1869 N N . ALA A 1 251 ? -0.383 11.772 0.683 1.00 97.50 251 ALA A N 1
ATOM 1870 C CA . ALA A 1 251 ? -1.397 11.180 1.552 1.00 97.50 251 ALA A CA 1
ATOM 1871 C C . ALA A 1 251 ? -0.800 10.671 2.874 1.00 97.50 251 ALA A C 1
ATOM 1873 O O . ALA A 1 251 ? -1.358 10.937 3.936 1.00 97.50 251 ALA A O 1
ATOM 1874 N N . GLY A 1 252 ? 0.356 10.000 2.834 1.00 98.19 252 GLY A N 1
ATOM 1875 C CA . GLY A 1 252 ? 1.073 9.569 4.037 1.00 98.19 252 GLY A CA 1
ATOM 1876 C C . GLY A 1 252 ? 1.519 10.747 4.909 1.00 98.19 252 GLY A C 1
ATOM 1877 O O . GLY A 1 252 ? 1.352 10.725 6.127 1.00 98.19 252 GLY A O 1
ATOM 1878 N N . THR A 1 253 ? 2.027 11.818 4.295 1.00 98.50 253 THR A N 1
ATOM 1879 C CA . THR A 1 253 ? 2.423 13.041 5.013 1.00 98.50 253 THR A CA 1
ATOM 1880 C C . THR A 1 253 ? 1.226 13.663 5.724 1.00 98.50 253 THR A C 1
ATOM 1882 O O . THR A 1 253 ? 1.307 13.999 6.905 1.00 98.50 253 THR A O 1
ATOM 1885 N N . ARG A 1 254 ? 0.088 13.744 5.027 1.00 98.06 254 ARG A N 1
ATOM 1886 C CA . ARG A 1 254 ? -1.169 14.215 5.604 1.00 98.06 254 ARG A CA 1
ATOM 1887 C C . ARG A 1 254 ? -1.653 13.312 6.738 1.00 98.06 254 ARG A C 1
ATOM 1889 O O . ARG A 1 254 ? -2.054 13.829 7.769 1.00 98.06 254 ARG A O 1
ATOM 1896 N N . MET A 1 255 ? -1.551 11.987 6.606 1.00 98.00 255 MET A N 1
ATOM 1897 C CA . MET A 1 255 ? -1.860 11.053 7.699 1.00 98.00 255 MET A CA 1
ATOM 1898 C C . MET A 1 255 ? -1.057 11.370 8.964 1.00 98.00 255 MET A C 1
ATOM 1900 O O . MET A 1 255 ? -1.628 11.429 10.049 1.00 98.00 255 MET A O 1
ATOM 1904 N N . LEU A 1 256 ? 0.256 11.595 8.844 1.00 98.06 256 LEU A N 1
ATOM 1905 C CA . LEU A 1 256 ? 1.111 11.909 9.994 1.00 98.06 256 LEU A CA 1
ATOM 1906 C C . LEU A 1 256 ? 0.776 13.253 10.658 1.00 98.06 256 LEU A C 1
ATOM 1908 O O . LEU A 1 256 ? 1.019 13.402 11.857 1.00 98.06 256 LEU A O 1
ATOM 1912 N N . ALA A 1 257 ? 0.257 14.215 9.892 1.00 97.56 257 ALA A N 1
ATOM 1913 C CA . ALA A 1 257 ? -0.150 15.524 10.393 1.00 97.56 257 ALA A CA 1
ATOM 1914 C C . ALA A 1 257 ? -1.549 15.490 11.030 1.00 97.56 257 ALA A C 1
ATOM 1916 O O . ALA A 1 257 ? -1.720 15.925 12.168 1.00 97.56 257 ALA A O 1
ATOM 1917 N N . ASP A 1 258 ? -2.527 14.937 10.314 1.00 97.44 258 ASP A N 1
ATOM 1918 C CA . ASP A 1 258 ? -3.947 15.045 10.654 1.00 97.44 258 ASP A CA 1
ATOM 1919 C C . ASP A 1 258 ? -4.390 13.976 11.670 1.00 97.44 258 ASP A C 1
ATOM 1921 O O . ASP A 1 258 ? -5.313 14.211 12.446 1.00 97.44 258 ASP A O 1
ATOM 1925 N N . MET A 1 259 ? -3.730 12.810 11.698 1.00 96.62 259 MET A N 1
ATOM 1926 C CA . MET A 1 259 ? -4.154 11.636 12.481 1.00 96.62 259 MET A CA 1
ATOM 1927 C C . MET A 1 259 ? -3.230 11.341 13.673 1.00 96.62 259 MET A C 1
ATOM 1929 O O . MET A 1 259 ? -3.144 10.204 14.140 1.00 96.62 259 MET A O 1
ATOM 1933 N N . LEU A 1 260 ? -2.503 12.346 14.178 1.00 96.38 260 LEU A N 1
ATOM 1934 C CA . LEU A 1 260 ? -1.516 12.160 15.250 1.00 96.38 260 LEU A CA 1
ATOM 1935 C C . LEU A 1 260 ? -2.110 11.485 16.500 1.00 96.38 260 LEU A C 1
ATOM 1937 O O . LEU A 1 260 ? -1.461 10.618 17.086 1.00 96.38 260 LEU A O 1
ATOM 1941 N N . GLY A 1 261 ? -3.333 11.862 16.884 1.00 96.94 261 GLY A N 1
ATOM 1942 C CA . GLY A 1 261 ? -4.024 11.278 18.037 1.00 96.94 261 GLY A CA 1
ATOM 1943 C C . GLY A 1 261 ? -4.294 9.780 17.876 1.00 96.94 261 GLY A C 1
ATOM 1944 O O . GLY A 1 261 ? -4.070 9.019 18.812 1.00 96.94 261 GLY A O 1
ATOM 1945 N N . ASP A 1 262 ? -4.676 9.343 16.676 1.00 96.81 262 ASP A N 1
ATOM 1946 C CA . ASP A 1 262 ? -4.960 7.934 16.385 1.00 96.81 262 ASP A CA 1
ATOM 1947 C C . ASP A 1 262 ? -3.682 7.085 16.390 1.00 96.81 262 ASP A C 1
ATOM 1949 O O . ASP A 1 262 ? -3.666 5.986 16.945 1.00 96.81 262 ASP A O 1
ATOM 1953 N N . TYR A 1 263 ? -2.572 7.617 15.863 1.00 97.75 263 TYR A N 1
ATOM 1954 C CA . TYR A 1 263 ? -1.263 6.962 15.973 1.00 97.75 263 TYR A CA 1
ATOM 1955 C C . TYR A 1 263 ? -0.809 6.809 17.428 1.00 97.75 263 TYR A C 1
ATOM 1957 O O . TYR A 1 263 ? -0.328 5.744 17.814 1.00 97.75 263 TYR A O 1
ATOM 1965 N N . GLN A 1 264 ? -0.964 7.859 18.240 1.00 96.12 264 GLN A N 1
ATOM 1966 C CA . GLN A 1 264 ? -0.630 7.812 19.666 1.00 96.12 264 GLN A CA 1
ATOM 1967 C C . GLN A 1 264 ? -1.504 6.798 20.404 1.00 96.12 264 GLN A C 1
ATOM 1969 O O . GLN A 1 264 ? -1.000 6.020 21.211 1.00 96.12 264 GLN A O 1
ATOM 1974 N N . TRP A 1 265 ? -2.801 6.776 20.103 1.00 95.50 265 TRP A N 1
ATOM 1975 C CA . TRP A 1 265 ? -3.733 5.816 20.676 1.00 95.50 265 TRP A CA 1
ATOM 1976 C C . TRP A 1 265 ? -3.360 4.371 20.325 1.00 95.50 265 TRP A C 1
ATOM 1978 O O . TRP A 1 265 ? -3.246 3.540 21.224 1.00 95.50 265 TRP A O 1
ATOM 1988 N N . LEU A 1 266 ? -3.094 4.081 19.048 1.00 94.69 266 LEU A N 1
ATOM 1989 C CA . LEU A 1 266 ? -2.675 2.750 18.605 1.00 94.69 266 LEU A CA 1
ATOM 1990 C C . LEU A 1 266 ? -1.371 2.311 19.291 1.00 94.69 266 LEU A C 1
ATOM 1992 O O . LEU A 1 266 ? -1.245 1.169 19.728 1.00 94.69 266 LEU A O 1
ATOM 1996 N N . GLN A 1 267 ? -0.413 3.227 19.453 1.00 93.56 267 GLN A N 1
ATOM 1997 C CA . GLN A 1 267 ? 0.832 2.946 20.167 1.00 93.56 267 GLN A CA 1
ATOM 1998 C C . GLN A 1 267 ? 0.594 2.633 21.653 1.00 93.56 267 GLN A C 1
ATOM 2000 O O . GLN A 1 267 ? 1.196 1.699 22.182 1.00 93.56 267 GLN A O 1
ATOM 2005 N N . LEU A 1 268 ? -0.307 3.360 22.324 1.00 93.00 268 LEU A N 1
ATOM 2006 C CA . LEU A 1 268 ? -0.690 3.084 23.716 1.00 93.00 268 LEU A CA 1
ATOM 2007 C C . LEU A 1 268 ? -1.365 1.713 23.884 1.00 93.00 268 LEU A C 1
ATOM 2009 O O . LEU A 1 268 ? -1.251 1.111 24.950 1.00 93.00 268 LEU A O 1
ATOM 2013 N N . GLN A 1 269 ? -2.028 1.206 22.842 1.00 91.38 269 GLN A N 1
ATOM 2014 C CA . GLN A 1 269 ? -2.598 -0.146 22.810 1.00 91.38 269 GLN A CA 1
ATOM 2015 C C . GLN A 1 269 ? -1.550 -1.251 22.577 1.00 91.38 269 GLN A C 1
ATOM 2017 O O . GLN A 1 269 ? -1.887 -2.430 22.674 1.00 91.38 269 GLN A O 1
ATOM 2022 N N . GLY A 1 270 ? -0.286 -0.894 22.315 1.00 88.62 270 GLY A N 1
ATOM 2023 C CA . GLY A 1 270 ? 0.801 -1.836 22.030 1.00 88.62 270 GLY A CA 1
ATOM 2024 C C . GLY A 1 270 ? 1.129 -2.002 20.543 1.00 88.62 270 GLY A C 1
ATOM 2025 O O . GLY A 1 270 ? 1.940 -2.864 20.206 1.00 88.62 270 GLY A O 1
ATOM 2026 N N . GLY A 1 271 ? 0.544 -1.172 19.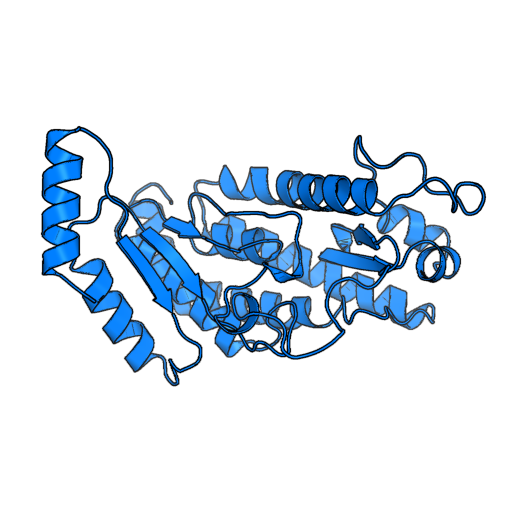673 1.00 87.44 271 GLY A N 1
ATOM 2027 C CA . GLY A 1 271 ? 0.727 -1.231 18.224 1.00 87.44 271 GLY A CA 1
ATOM 2028 C C . GLY A 1 271 ? -0.381 -1.998 17.487 1.00 87.44 271 GLY A C 1
ATOM 2029 O O . GLY A 1 271 ? -1.359 -2.417 18.110 1.00 87.44 271 GLY A O 1
ATOM 2030 N N . PRO A 1 272 ? -0.256 -2.135 16.153 1.00 80.19 272 PRO A N 1
ATOM 2031 C CA . PRO A 1 272 ? -1.193 -2.884 15.310 1.00 80.19 272 PRO A CA 1
ATOM 2032 C C . PRO A 1 272 ? -1.161 -4.403 15.516 1.00 80.19 272 PRO A C 1
ATOM 2034 O O . PRO A 1 272 ? -0.116 -4.940 15.952 1.00 80.19 272 PRO A O 1
#

Sequence (272 aa):
MNARLFAAAKAAGDSLGIPTYATVVMGGSITTAQVAQSILSQATALNADGWYYAVEFDSAERLPTDVEAVFRYCSAGLTLACTGKPVLHAYAGPLAGLAFGSGARAAAIGFWQNLWGFTRSRFQPSTGQGGGGDAPPRFFSTPLWGTIVYPDELLQLPPALQNTILLHSPYSGAVSTVTATAWQKWDSYRHMVHQIIMYVSPLAASADARQAMQTVISDLASANALHSQVHTAGLILRDGSNSYQPSWASAGTRMLADMLGDYQWLQLQGGP